Protein AF-A0A1D6P0J2-F1 (afdb_monomer_lite)

pLDDT: mean 80.76, std 18.41, range [27.86, 98.31]

Organism: Zea mays (NCBI:txid4577)

Sequence (306 aa):
MRLLPNFCFTMKIIRFCPDNFFEVEAFVFSAIELLSQYLGLILQCRDGSSQNNSSNTLISELSIASETMAYRIKGEYLWKLVMLVVSTSHQSFQQVSTNLCFSNIICFLQNIFPFMRKIFRERVESDGECTSPKVVFGAMVGLVGYFYVECDKKISLLENKISDSYKLLNKILLFCLGEATALAKLVPEIIYRSENVSNNDVLLWGSFRLCVQVIQGSFRSTNIQVHMLGLQVLRSYAQKELTEGSETKLDSFMMLLTELLGDLFLVMETTLKVLYRVYPCFKGVATRDLPNSVATSAKPYANHCH

InterPro domains:
  IPR044218 Protein SWEETIE [PTHR46975] (11-273)

Foldseek 3Di:
DCCVVVLVVLLCCLQVPDLVLLVPPVSLVVNLVVLLVLLLCLLLVVPPDPCPPVNLVSLLSSLVSLLSSLVSHDAPSNLVSLLSLLVSLLVSVVNHDDLNSLVSSLSNCVSNVVSLLVCLLPPQPRDDDDGHPLNSLLSNLVSLLVLLVVLLVVLVVDPDCPDPSNVSSLVSLLVSLLSLLSSLLSLVSNVVPPPDPDPSNVSSVVSNVSSLCSLLCQLVRPDVSSVVSSVVSLVVVVVVCVVVDDPSSVVSNVVSCVSCVVSVVVSVVVVVVVVCVVDVVVVPPVPPDDDPDDDDDDDDDDDDDD

Radius of gyration: 27.02 Å; chains: 1; bounding box: 72×104×62 Å

Secondary structure (DSSP, 8-state):
--HHHHHHHHHHHHHHS-GGGGG-HHHHHHHHHHHHHHHHHHHTT-S----TTTHHHHHHHHHHHHHHHHHH--THHHHHHHHHHHHHHHHHHHH--SHHHHHHHHHHHHHHHHHHHHHHHHHTT---SS--HHHHHHHHHHHHHHHHHHHHHHHHT-S-TTSHHHHHHHHHHHHHHHHHHHHHHHHHHHHHH-SS--TTHHHHHHHHHHHHHHHHHHHH-SSHHHHHHHHHHHHHHHHHHHHS--HHHHHHHHHHHHHHHHHHHHHHHHHHHHHHHH-GGGGGTTTS----------PPPP----

Structure (mmCIF, N/CA/C/O backbone):
data_AF-A0A1D6P0J2-F1
#
_entry.id   AF-A0A1D6P0J2-F1
#
loop_
_atom_site.group_PDB
_atom_site.id
_atom_site.type_symbol
_atom_site.label_atom_id
_atom_site.label_alt_id
_atom_site.label_comp_id
_atom_site.label_asym_id
_atom_site.label_entity_id
_atom_site.label_seq_id
_atom_site.pdbx_PDB_ins_code
_atom_site.Cartn_x
_atom_site.Cartn_y
_atom_site.Cartn_z
_atom_site.occupancy
_atom_site.B_iso_or_equiv
_atom_site.auth_seq_id
_atom_site.auth_comp_id
_atom_site.auth_asym_id
_atom_site.auth_atom_id
_atom_site.pdbx_PDB_model_num
ATOM 1 N N . MET A 1 1 ? 11.796 -28.493 -1.198 1.00 41.62 1 MET A N 1
ATOM 2 C CA . MET A 1 1 ? 12.923 -27.871 -0.456 1.00 41.62 1 MET A CA 1
ATOM 3 C C . MET A 1 1 ? 14.115 -27.548 -1.384 1.00 41.62 1 MET A C 1
ATOM 5 O O . MET A 1 1 ? 15.201 -28.076 -1.198 1.00 41.62 1 MET A O 1
ATOM 9 N N . ARG A 1 2 ? 13.923 -26.689 -2.405 1.00 50.78 2 ARG A N 1
ATOM 10 C CA . ARG A 1 2 ? 14.995 -26.122 -3.272 1.00 50.78 2 ARG A CA 1
ATOM 11 C C . ARG A 1 2 ? 14.799 -24.624 -3.589 1.00 50.78 2 ARG A C 1
ATOM 13 O O . ARG A 1 2 ? 15.526 -24.063 -4.396 1.00 50.78 2 ARG A O 1
ATOM 20 N N . LEU A 1 3 ? 13.819 -23.974 -2.960 1.00 58.69 3 LEU A N 1
ATOM 21 C CA . LEU A 1 3 ? 13.424 -22.603 -3.297 1.00 58.69 3 LEU A CA 1
ATOM 22 C C . LEU A 1 3 ? 14.413 -21.551 -2.798 1.00 58.69 3 LEU A C 1
ATOM 24 O O . LEU A 1 3 ? 14.697 -20.620 -3.533 1.00 58.69 3 LEU A O 1
ATOM 28 N N . LEU A 1 4 ? 14.992 -21.720 -1.604 1.00 60.66 4 LEU A N 1
ATOM 29 C CA . LEU A 1 4 ? 15.903 -20.723 -1.026 1.00 60.66 4 LEU A CA 1
ATOM 30 C C . LEU A 1 4 ? 17.187 -20.508 -1.859 1.00 60.66 4 LEU A C 1
ATOM 32 O O . LEU A 1 4 ? 17.505 -19.357 -2.156 1.00 60.66 4 LEU A O 1
ATOM 36 N N . PRO A 1 5 ? 17.919 -21.564 -2.287 1.00 61.97 5 PRO A N 1
ATOM 37 C CA . PRO A 1 5 ? 19.137 -21.384 -3.082 1.00 61.97 5 PRO A CA 1
ATOM 38 C C . PRO A 1 5 ? 18.853 -20.788 -4.463 1.00 61.97 5 PRO A C 1
ATOM 40 O O . PRO A 1 5 ? 19.580 -19.901 -4.906 1.00 61.97 5 PRO A O 1
ATOM 43 N N . ASN A 1 6 ? 17.766 -21.227 -5.108 1.00 73.19 6 ASN A N 1
ATOM 44 C CA . ASN A 1 6 ? 17.347 -20.710 -6.409 1.00 73.19 6 ASN A CA 1
ATOM 45 C C . ASN A 1 6 ? 16.880 -19.254 -6.305 1.00 73.19 6 ASN A C 1
ATOM 47 O O . ASN A 1 6 ? 17.290 -18.435 -7.118 1.00 73.19 6 ASN A O 1
ATOM 51 N N . PHE A 1 7 ? 16.120 -18.906 -5.262 1.00 78.81 7 PHE A N 1
ATOM 52 C CA . PHE A 1 7 ? 15.699 -17.536 -4.983 1.00 78.81 7 PHE A CA 1
ATOM 53 C C . PHE A 1 7 ? 16.901 -16.609 -4.802 1.00 78.81 7 PHE A C 1
ATOM 55 O O . PHE A 1 7 ? 17.030 -15.621 -5.518 1.00 78.81 7 PHE A O 1
ATOM 62 N N . CYS A 1 8 ? 17.823 -16.942 -3.893 1.00 75.25 8 CYS A N 1
ATOM 63 C CA . CYS A 1 8 ? 18.991 -16.103 -3.634 1.00 75.25 8 CYS A CA 1
ATOM 64 C C . CYS A 1 8 ? 19.887 -15.958 -4.870 1.00 75.25 8 CYS A C 1
ATOM 66 O O . CYS A 1 8 ? 20.425 -14.879 -5.113 1.00 75.25 8 CYS A O 1
ATOM 68 N N . PHE A 1 9 ? 20.050 -17.020 -5.662 1.00 79.31 9 PHE A N 1
ATOM 69 C CA . PHE A 1 9 ? 20.800 -16.958 -6.913 1.00 79.31 9 PHE A CA 1
ATOM 70 C C . PHE A 1 9 ? 20.115 -16.049 -7.941 1.00 79.31 9 PHE A C 1
ATOM 72 O O . PHE A 1 9 ? 20.758 -15.165 -8.503 1.00 79.31 9 PHE A O 1
ATOM 79 N N . THR A 1 10 ? 18.804 -16.193 -8.125 1.00 78.44 10 THR A N 1
ATOM 80 C CA . THR A 1 10 ? 18.022 -15.329 -9.010 1.00 78.44 10 THR A CA 1
ATOM 81 C C . THR A 1 10 ? 18.071 -13.862 -8.584 1.00 78.44 10 THR A C 1
ATOM 83 O O . THR A 1 10 ? 18.313 -12.998 -9.424 1.00 78.44 10 THR A O 1
ATOM 86 N N . MET A 1 11 ? 17.869 -13.560 -7.298 1.00 83.69 11 MET A N 1
ATOM 87 C CA . MET A 1 11 ? 17.908 -12.178 -6.804 1.00 83.69 11 MET A CA 1
ATOM 88 C C . MET A 1 11 ? 19.292 -11.556 -7.025 1.00 83.69 11 MET A C 1
ATOM 90 O O . MET A 1 11 ? 19.397 -10.390 -7.400 1.00 83.69 11 MET A O 1
ATOM 94 N N . LYS A 1 12 ? 20.365 -12.351 -6.894 1.00 83.00 12 LYS A N 1
ATOM 95 C CA . LYS A 1 12 ? 21.721 -11.925 -7.261 1.00 83.00 12 LYS A CA 1
ATOM 96 C C . LYS A 1 12 ? 21.863 -11.654 -8.757 1.00 83.00 12 LYS A C 1
ATOM 98 O O . LYS A 1 12 ? 22.464 -10.642 -9.100 1.00 83.00 12 LYS A O 1
ATOM 103 N N . ILE A 1 13 ? 21.308 -12.495 -9.635 1.00 84.31 13 ILE A N 1
ATOM 104 C CA . ILE A 1 13 ? 21.313 -12.220 -11.081 1.00 84.31 13 ILE A CA 1
ATOM 105 C C . ILE A 1 13 ? 20.661 -10.866 -11.340 1.00 84.31 13 ILE A C 1
ATOM 107 O O . ILE A 1 13 ? 21.306 -9.995 -11.904 1.00 84.31 13 ILE A O 1
ATOM 111 N N . ILE A 1 14 ? 19.438 -10.647 -10.858 1.00 85.06 14 ILE A N 1
ATOM 112 C CA . ILE A 1 14 ? 18.711 -9.385 -11.057 1.00 85.06 14 ILE A CA 1
ATOM 113 C C . ILE A 1 14 ? 19.524 -8.182 -10.553 1.00 85.06 14 ILE A C 1
ATOM 115 O O . ILE A 1 14 ? 19.622 -7.162 -11.233 1.00 85.06 14 ILE A O 1
ATOM 119 N N . ARG A 1 15 ? 20.148 -8.309 -9.377 1.00 84.44 15 ARG A N 1
ATOM 120 C CA . ARG A 1 15 ? 20.891 -7.223 -8.729 1.00 84.44 15 ARG A CA 1
ATOM 121 C C . ARG A 1 15 ? 22.208 -6.877 -9.427 1.00 84.44 15 ARG A C 1
ATOM 123 O O . ARG A 1 15 ? 22.571 -5.702 -9.510 1.00 84.44 15 ARG A O 1
ATOM 130 N N . PHE A 1 16 ? 22.934 -7.884 -9.902 1.00 86.19 16 PHE A N 1
ATOM 131 C CA . PHE A 1 16 ? 24.292 -7.728 -10.433 1.00 86.19 16 PHE A CA 1
ATOM 132 C C . PHE A 1 16 ? 24.375 -7.813 -11.959 1.00 86.19 16 PHE A C 1
ATOM 134 O O . PHE A 1 16 ? 25.453 -7.631 -12.517 1.00 86.19 16 PHE A O 1
ATOM 141 N N . CYS A 1 17 ? 23.257 -8.064 -12.640 1.00 88.56 17 CYS A N 1
ATOM 142 C CA . CYS A 1 17 ? 23.198 -8.028 -14.093 1.00 88.56 17 CYS A CA 1
ATOM 143 C C . CYS A 1 17 ? 23.531 -6.612 -14.612 1.00 88.56 17 CYS A C 1
ATOM 145 O O . CYS A 1 17 ? 23.055 -5.639 -14.014 1.00 88.56 17 CYS A O 1
ATOM 147 N N . PRO A 1 18 ? 24.341 -6.479 -15.681 1.00 90.25 18 PRO A N 1
ATOM 148 C CA . PRO A 1 18 ? 24.646 -5.185 -16.287 1.00 90.25 18 PRO A CA 1
ATOM 149 C C . PRO A 1 18 ? 23.402 -4.465 -16.835 1.00 90.25 18 PRO A C 1
ATOM 151 O O . PRO A 1 18 ? 22.429 -5.099 -17.243 1.00 90.25 18 PRO A O 1
ATOM 154 N N . ASP A 1 19 ? 23.445 -3.132 -16.883 1.00 89.50 19 ASP A N 1
ATOM 155 C CA . ASP A 1 19 ? 22.276 -2.308 -17.230 1.00 89.50 19 ASP A CA 1
ATOM 156 C C . ASP A 1 19 ? 21.754 -2.544 -18.655 1.00 89.50 19 ASP A C 1
ATOM 158 O O . ASP A 1 19 ? 20.552 -2.443 -18.889 1.00 89.50 19 ASP A O 1
ATOM 162 N N . ASN A 1 20 ? 22.621 -2.933 -19.595 1.00 90.44 20 ASN A N 1
ATOM 163 C CA . ASN A 1 20 ? 22.232 -3.222 -20.980 1.00 90.44 20 ASN A CA 1
ATOM 164 C C . ASN A 1 20 ? 21.223 -4.380 -21.103 1.00 90.44 20 ASN A C 1
ATOM 166 O O . ASN A 1 20 ? 20.459 -4.424 -22.062 1.00 90.44 20 ASN A O 1
ATOM 170 N N . PHE A 1 21 ? 21.159 -5.297 -20.134 1.00 90.62 21 PHE A N 1
ATOM 171 C CA . PHE A 1 21 ? 20.141 -6.350 -20.127 1.00 90.62 21 PHE A CA 1
ATOM 172 C C . PHE A 1 21 ? 18.740 -5.804 -19.844 1.00 90.62 21 PHE A C 1
ATOM 174 O O . PHE A 1 21 ? 17.765 -6.355 -20.347 1.00 90.62 21 PHE A O 1
ATOM 181 N N . PHE A 1 22 ? 18.616 -4.700 -19.102 1.00 89.88 22 PHE A N 1
ATOM 182 C CA . PHE A 1 22 ? 17.327 -4.046 -18.851 1.00 89.88 22 PHE A CA 1
ATOM 183 C C . PHE A 1 22 ? 16.805 -3.260 -20.063 1.00 89.88 22 PHE A C 1
ATOM 185 O O . PHE A 1 22 ? 15.681 -2.763 -20.032 1.00 89.88 22 PHE A O 1
ATOM 192 N N . GLU A 1 23 ? 17.590 -3.185 -21.140 1.00 88.25 23 GLU A N 1
ATOM 193 C CA . GLU A 1 23 ? 17.163 -2.678 -22.448 1.00 88.25 23 GLU A CA 1
ATOM 194 C C . GLU A 1 23 ? 16.633 -3.803 -23.355 1.00 88.25 23 GLU A C 1
ATOM 196 O O . GLU A 1 23 ? 16.003 -3.534 -24.376 1.00 88.25 23 GLU A O 1
ATOM 201 N N . VAL A 1 24 ? 16.834 -5.071 -22.971 1.00 92.38 24 VAL A N 1
ATOM 202 C CA . VAL A 1 24 ? 16.335 -6.242 -23.699 1.00 92.38 24 VAL A CA 1
ATOM 203 C C . VAL A 1 24 ? 14.961 -6.630 -23.160 1.00 92.38 24 VAL A C 1
ATOM 205 O O . VAL A 1 24 ? 14.833 -7.189 -22.072 1.00 92.38 24 VAL A O 1
ATOM 208 N N . GLU A 1 25 ? 13.923 -6.390 -23.957 1.00 90.88 25 GLU A N 1
ATOM 209 C CA . GLU A 1 25 ? 12.521 -6.645 -2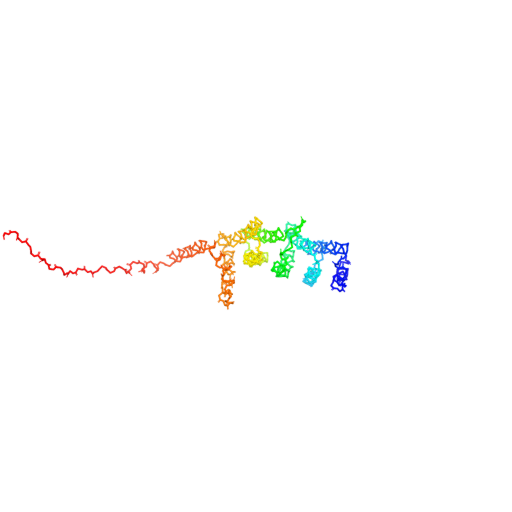3.604 1.00 90.88 25 GLU A CA 1
ATOM 210 C C . GLU A 1 25 ? 12.271 -8.063 -23.065 1.00 90.88 25 GLU A C 1
ATOM 212 O O . GLU A 1 25 ? 11.662 -8.230 -22.009 1.00 90.88 25 GLU A O 1
ATOM 217 N N . ALA A 1 26 ? 12.815 -9.087 -23.732 1.00 92.38 26 ALA A N 1
ATOM 218 C CA . ALA A 1 26 ? 12.677 -10.479 -23.304 1.00 92.38 26 ALA A CA 1
ATOM 219 C C . ALA A 1 26 ? 13.271 -10.729 -21.906 1.00 92.38 26 ALA A C 1
ATOM 221 O O . ALA A 1 26 ? 12.686 -11.457 -21.106 1.00 92.38 26 ALA A O 1
ATOM 222 N N . PHE A 1 27 ? 14.404 -10.095 -21.585 1.00 91.50 27 PHE A N 1
ATOM 223 C CA . PHE A 1 27 ? 15.013 -10.204 -20.260 1.00 91.50 27 PHE A CA 1
ATOM 224 C C . PHE A 1 27 ? 14.148 -9.520 -19.199 1.00 91.50 27 PHE A C 1
ATOM 226 O O . PHE A 1 27 ? 13.882 -10.113 -18.154 1.00 91.50 27 PHE A O 1
ATOM 233 N N . VAL A 1 28 ? 13.676 -8.300 -19.476 1.00 92.06 28 VAL A N 1
ATOM 234 C CA . VAL A 1 28 ? 12.796 -7.552 -18.566 1.00 92.06 28 VAL A CA 1
ATOM 235 C C . VAL A 1 28 ? 11.516 -8.337 -18.286 1.00 92.06 28 VAL A C 1
ATOM 237 O O . VAL A 1 28 ? 11.132 -8.481 -17.126 1.00 92.06 28 VAL A O 1
ATOM 240 N N . PHE A 1 29 ? 10.898 -8.906 -19.322 1.00 90.88 29 PHE A N 1
ATOM 241 C CA . PHE A 1 29 ? 9.709 -9.741 -19.187 1.00 90.88 29 PHE A CA 1
ATOM 242 C C . PHE A 1 29 ? 9.968 -10.960 -18.293 1.00 90.88 29 PHE A C 1
ATOM 244 O O . PHE A 1 29 ? 9.264 -11.150 -17.301 1.00 90.88 29 PHE A O 1
ATOM 251 N N . SER A 1 30 ? 11.019 -11.739 -18.577 1.00 90.75 30 SER A N 1
ATOM 252 C CA . SER A 1 30 ? 11.374 -12.907 -17.761 1.00 90.75 30 SER A CA 1
ATOM 253 C C . SER A 1 30 ? 11.710 -12.536 -16.316 1.00 90.75 30 SER A C 1
ATOM 255 O O . SER A 1 30 ? 11.352 -13.266 -15.393 1.00 90.75 30 SER A O 1
ATOM 257 N N . ALA A 1 31 ? 12.367 -11.396 -16.087 1.00 91.50 31 ALA A N 1
ATOM 258 C CA . ALA A 1 31 ? 12.673 -10.924 -14.742 1.00 91.50 31 ALA A CA 1
ATOM 259 C C . ALA A 1 31 ? 11.400 -10.541 -13.966 1.00 91.50 31 ALA A C 1
ATOM 261 O O . ALA A 1 31 ? 11.270 -10.900 -12.795 1.00 91.50 31 ALA A O 1
ATOM 262 N N . ILE A 1 32 ? 10.449 -9.852 -14.608 1.00 92.06 32 ILE A N 1
ATOM 263 C CA . ILE A 1 32 ? 9.153 -9.487 -14.011 1.00 92.06 32 ILE A CA 1
ATOM 264 C C . ILE A 1 32 ? 8.329 -10.742 -13.698 1.00 92.06 32 ILE A C 1
ATOM 266 O O . ILE A 1 32 ? 7.785 -10.858 -12.599 1.00 92.06 32 ILE A O 1
ATOM 270 N N . GLU A 1 33 ? 8.258 -11.700 -14.623 1.00 91.44 33 GLU A N 1
ATOM 271 C CA . GLU A 1 33 ? 7.547 -12.967 -14.416 1.00 91.44 33 GLU A CA 1
ATOM 272 C C . GLU A 1 33 ? 8.132 -13.749 -13.234 1.00 91.44 33 GLU A C 1
ATOM 274 O O . GLU A 1 33 ? 7.413 -14.218 -12.350 1.00 91.44 33 GLU A O 1
ATOM 279 N N . LEU A 1 34 ? 9.456 -13.835 -13.166 1.00 89.62 34 LEU A N 1
ATOM 280 C CA . LEU A 1 34 ? 10.143 -14.529 -12.090 1.00 89.62 34 LEU A CA 1
ATOM 281 C C . LEU A 1 34 ? 9.923 -13.843 -10.735 1.00 89.62 34 LEU A C 1
ATOM 283 O O . LEU A 1 34 ? 9.684 -14.512 -9.726 1.00 89.62 34 LEU A O 1
ATOM 287 N N . LEU A 1 35 ? 9.937 -12.508 -10.708 1.00 90.56 35 LEU A N 1
ATOM 288 C CA . LEU A 1 35 ? 9.593 -11.739 -9.517 1.00 90.56 35 LEU A CA 1
ATOM 289 C C . LEU A 1 35 ? 8.142 -11.994 -9.082 1.00 90.56 35 LEU A C 1
ATOM 291 O O . LEU A 1 35 ? 7.898 -12.173 -7.890 1.00 90.56 35 LEU A O 1
ATOM 295 N N . SER A 1 36 ? 7.197 -12.064 -10.025 1.00 90.69 36 SER A N 1
ATOM 296 C CA . SER A 1 36 ? 5.787 -12.386 -9.757 1.00 90.69 36 SER A CA 1
ATOM 297 C C . SER A 1 36 ? 5.639 -13.726 -9.040 1.00 90.69 36 SER A C 1
ATOM 299 O O . SER A 1 36 ? 4.958 -13.814 -8.015 1.00 90.69 36 SER A O 1
ATOM 301 N N . GLN A 1 37 ? 6.329 -14.758 -9.533 1.00 89.31 37 GLN A N 1
ATOM 302 C CA . GLN A 1 37 ? 6.292 -16.094 -8.942 1.00 89.31 37 GLN A CA 1
ATOM 303 C C . GLN A 1 37 ? 6.801 -16.079 -7.496 1.00 89.31 37 GLN A C 1
ATOM 305 O O . GLN A 1 37 ? 6.141 -16.611 -6.602 1.00 89.31 37 GLN A O 1
ATOM 310 N N . TYR A 1 38 ? 7.939 -15.428 -7.237 1.00 88.88 38 TYR A N 1
ATOM 311 C CA . TYR A 1 38 ? 8.492 -15.349 -5.884 1.00 88.88 38 TYR A CA 1
ATOM 312 C C . TYR A 1 38 ? 7.666 -14.473 -4.941 1.00 88.88 38 TYR A C 1
ATOM 314 O O . TYR A 1 38 ? 7.498 -14.845 -3.779 1.00 88.88 38 TYR A O 1
ATOM 322 N N . LEU A 1 39 ? 7.102 -13.366 -5.433 1.00 90.25 39 LEU A N 1
ATOM 323 C CA . LEU A 1 39 ? 6.123 -12.564 -4.698 1.00 90.25 39 LEU A CA 1
ATOM 324 C C . LEU A 1 39 ? 4.950 -13.432 -4.247 1.00 90.25 39 LEU A C 1
ATOM 326 O O . LEU A 1 39 ? 4.666 -13.500 -3.055 1.00 90.25 39 LEU A O 1
ATOM 330 N N . GLY A 1 40 ? 4.309 -14.146 -5.174 1.00 88.94 40 GLY A N 1
ATOM 331 C CA . GLY A 1 40 ? 3.183 -15.021 -4.854 1.00 88.94 40 GLY A CA 1
ATOM 332 C C . GLY A 1 40 ? 3.552 -16.090 -3.823 1.00 88.94 40 GLY A C 1
ATOM 333 O O . GLY A 1 40 ? 2.845 -16.260 -2.833 1.00 88.94 40 GLY A O 1
ATOM 334 N N . LEU A 1 41 ? 4.688 -16.769 -4.002 1.00 87.69 41 LEU A N 1
ATOM 335 C CA . LEU A 1 41 ? 5.141 -17.822 -3.086 1.00 87.69 41 LEU A CA 1
ATOM 336 C C . LEU A 1 41 ? 5.399 -17.304 -1.662 1.00 87.69 41 LEU A C 1
ATOM 338 O O . LEU A 1 41 ? 4.913 -17.896 -0.695 1.00 87.69 41 LEU A O 1
ATOM 342 N N . ILE A 1 42 ? 6.136 -16.195 -1.531 1.00 86.81 42 ILE A N 1
ATOM 343 C CA . ILE A 1 42 ? 6.548 -15.638 -0.234 1.00 86.81 42 ILE A CA 1
ATOM 344 C C . ILE A 1 42 ? 5.362 -14.988 0.487 1.00 86.81 42 ILE A C 1
ATOM 346 O O . ILE A 1 42 ? 5.186 -15.185 1.695 1.00 86.81 42 ILE A O 1
ATOM 350 N N . LEU A 1 43 ? 4.536 -14.224 -0.235 1.00 88.75 43 LEU A N 1
ATOM 351 C CA . LEU A 1 43 ? 3.411 -13.501 0.355 1.00 88.75 43 LEU A CA 1
ATOM 352 C C . LEU A 1 43 ? 2.254 -14.427 0.742 1.00 88.75 43 LEU A C 1
ATOM 354 O O . LEU A 1 43 ? 1.591 -14.175 1.745 1.00 88.75 43 LEU A O 1
ATOM 358 N N . GLN A 1 44 ? 2.030 -15.513 -0.005 1.00 85.12 44 GLN A N 1
ATOM 359 C CA . GLN A 1 44 ? 0.966 -16.480 0.291 1.00 85.12 44 GLN A CA 1
ATOM 360 C C . GLN A 1 44 ? 1.395 -17.595 1.253 1.00 85.12 44 GLN A C 1
ATOM 362 O O . GLN A 1 44 ? 0.572 -18.433 1.612 1.00 85.12 44 GLN A O 1
ATOM 367 N N . CYS A 1 45 ? 2.669 -17.633 1.658 1.00 78.25 45 CYS A N 1
ATOM 368 C CA . CYS A 1 45 ? 3.247 -18.718 2.458 1.00 78.25 45 CYS A CA 1
ATOM 369 C C . CYS A 1 45 ? 2.959 -20.115 1.873 1.00 78.25 45 CYS A C 1
ATOM 371 O O . CYS A 1 45 ? 2.659 -21.055 2.611 1.00 78.25 45 CYS A O 1
ATOM 373 N N . ARG A 1 46 ? 2.990 -20.249 0.540 1.00 67.81 46 ARG A N 1
ATOM 374 C CA . ARG A 1 46 ? 2.494 -21.448 -0.160 1.00 67.81 46 ARG A CA 1
ATOM 375 C C . ARG A 1 46 ? 3.356 -22.694 0.082 1.00 67.81 46 ARG A C 1
ATOM 377 O O . ARG A 1 46 ? 2.890 -23.812 -0.118 1.00 67.81 46 ARG A O 1
ATOM 384 N N . ASP A 1 47 ? 4.573 -22.508 0.582 1.00 56.34 47 ASP A N 1
ATOM 385 C CA . ASP A 1 47 ? 5.411 -23.578 1.103 1.00 56.34 47 ASP A CA 1
ATOM 386 C C . ASP A 1 47 ? 5.257 -23.651 2.620 1.00 56.34 47 ASP A C 1
ATOM 388 O O . ASP A 1 47 ? 5.684 -22.751 3.340 1.00 56.34 47 ASP A O 1
ATOM 392 N N . GLY A 1 48 ? 4.668 -24.742 3.114 1.00 50.69 48 GLY A N 1
ATOM 393 C CA . GLY A 1 48 ? 4.433 -25.015 4.537 1.00 50.69 48 GLY A CA 1
ATOM 394 C C . GLY A 1 48 ? 5.694 -25.173 5.404 1.00 50.69 48 GLY A C 1
ATOM 395 O O . GLY A 1 48 ? 5.684 -25.946 6.359 1.00 50.69 48 GLY A O 1
ATOM 396 N N . SER A 1 49 ? 6.800 -24.492 5.093 1.00 47.38 49 SER A N 1
ATOM 397 C CA . SER A 1 49 ? 7.989 -24.469 5.936 1.00 47.38 49 SER A CA 1
ATOM 398 C C . SER A 1 49 ? 7.796 -23.497 7.098 1.00 47.38 49 SER A C 1
ATOM 400 O O . SER A 1 49 ? 7.726 -22.283 6.919 1.00 47.38 49 SER A O 1
ATOM 402 N N . SER A 1 50 ? 7.785 -24.056 8.301 1.00 41.53 50 SER A N 1
ATOM 403 C CA . SER A 1 50 ? 7.707 -23.427 9.623 1.00 41.53 50 SER A CA 1
ATOM 404 C C . SER A 1 50 ? 8.865 -22.470 9.984 1.00 41.53 50 SER A C 1
ATOM 406 O O . SER A 1 50 ? 9.147 -22.250 11.162 1.00 41.53 50 SER A O 1
ATOM 408 N N . GLN A 1 51 ? 9.585 -21.903 9.013 1.00 47.47 51 GLN A N 1
ATOM 409 C CA . GLN A 1 51 ? 10.789 -21.106 9.259 1.00 47.47 51 GLN A CA 1
ATOM 410 C C . GLN A 1 51 ? 10.482 -19.609 9.396 1.00 47.47 51 GLN A C 1
ATOM 412 O O . GLN A 1 51 ? 10.793 -18.804 8.517 1.00 47.47 51 GLN A O 1
ATOM 417 N N . ASN A 1 52 ? 9.966 -19.241 10.574 1.00 48.19 52 ASN A N 1
ATOM 418 C CA . ASN A 1 52 ? 9.745 -17.856 11.022 1.00 48.19 52 ASN A CA 1
ATOM 419 C C . ASN A 1 52 ? 10.987 -16.942 10.927 1.00 48.19 52 ASN A C 1
ATOM 421 O O . ASN A 1 52 ? 10.835 -15.727 10.881 1.00 48.19 52 ASN A O 1
ATOM 425 N N . ASN A 1 53 ? 12.206 -17.493 10.870 1.00 44.31 53 ASN A N 1
ATOM 426 C CA . ASN A 1 53 ? 13.442 -16.698 10.838 1.00 44.31 53 ASN A CA 1
ATOM 427 C C . ASN A 1 53 ? 13.985 -16.438 9.419 1.00 44.31 53 ASN A C 1
ATOM 429 O O . ASN A 1 53 ? 14.870 -15.604 9.260 1.00 44.31 53 ASN A O 1
ATOM 433 N N . SER A 1 54 ? 13.474 -17.127 8.390 1.00 54.81 54 SER A N 1
ATOM 434 C CA . SER A 1 54 ? 13.950 -16.972 7.001 1.00 54.81 54 SER A CA 1
ATOM 435 C C . SER A 1 54 ? 13.155 -15.941 6.193 1.00 54.81 54 SER A C 1
ATOM 437 O O . SER A 1 54 ? 13.670 -15.391 5.222 1.00 54.81 54 SER A O 1
ATOM 439 N N . SER A 1 55 ? 11.916 -15.642 6.598 1.00 64.50 55 SER A N 1
ATOM 440 C CA . SER A 1 55 ? 11.002 -14.802 5.818 1.00 64.50 55 SER A CA 1
ATOM 441 C C . SER A 1 55 ? 11.467 -13.351 5.726 1.00 64.50 55 SER A C 1
ATOM 443 O O . SER A 1 55 ? 11.422 -12.780 4.643 1.00 64.50 55 SER A O 1
ATOM 445 N N . ASN A 1 56 ? 11.976 -12.763 6.812 1.00 71.69 56 ASN A N 1
ATOM 446 C CA . ASN A 1 56 ? 12.387 -11.355 6.811 1.00 71.69 56 ASN A CA 1
ATOM 447 C C . ASN A 1 56 ? 13.547 -11.087 5.845 1.00 71.69 56 ASN A C 1
ATOM 449 O O . ASN A 1 56 ? 13.509 -10.098 5.118 1.00 71.69 56 ASN A O 1
ATOM 453 N N . THR A 1 57 ? 14.535 -11.986 5.783 1.00 81.88 57 THR A N 1
ATOM 454 C CA . THR A 1 57 ? 15.649 -11.884 4.828 1.00 81.88 57 THR A CA 1
ATOM 455 C C . THR A 1 57 ? 15.169 -12.060 3.387 1.00 81.88 57 THR A C 1
ATOM 457 O O . THR A 1 57 ? 15.592 -11.323 2.502 1.00 81.88 57 THR A O 1
ATOM 460 N N . LEU A 1 58 ? 14.248 -12.994 3.132 1.00 85.75 58 LEU A N 1
ATOM 461 C CA . LEU A 1 58 ? 13.669 -13.173 1.797 1.00 85.75 58 LEU A CA 1
ATOM 462 C C . LEU A 1 58 ? 12.851 -11.953 1.363 1.00 85.75 58 LEU A C 1
ATOM 464 O O . LEU A 1 58 ? 12.978 -11.503 0.230 1.00 85.75 58 LEU A O 1
ATOM 468 N N . ILE A 1 59 ? 12.051 -11.389 2.268 1.00 89.31 59 ILE A N 1
ATOM 469 C CA . ILE A 1 59 ? 11.249 -10.188 2.023 1.00 89.31 59 ILE A CA 1
ATOM 470 C C . ILE A 1 59 ? 12.150 -8.989 1.734 1.00 89.31 59 ILE A C 1
ATOM 472 O O . ILE A 1 59 ? 11.871 -8.237 0.800 1.00 89.31 59 ILE A O 1
ATOM 476 N N . SER A 1 60 ? 13.234 -8.801 2.495 1.00 88.81 60 SER A N 1
ATOM 477 C CA . SER A 1 60 ? 14.180 -7.715 2.232 1.00 88.81 60 SER A CA 1
ATOM 478 C C . SER A 1 60 ? 14.879 -7.888 0.886 1.00 88.81 60 SER A C 1
ATOM 480 O O . SER A 1 60 ? 14.929 -6.936 0.117 1.00 88.81 60 SER A O 1
ATOM 482 N N . GLU A 1 61 ? 15.350 -9.094 0.554 1.00 88.44 61 GLU A N 1
ATOM 483 C CA . GLU A 1 61 ? 15.979 -9.368 -0.748 1.00 88.44 61 GLU A CA 1
ATOM 484 C C . GLU A 1 61 ? 14.996 -9.162 -1.908 1.00 88.44 61 GLU A C 1
ATOM 486 O O . GLU A 1 61 ? 15.351 -8.548 -2.911 1.00 88.44 61 GLU A O 1
ATOM 491 N N . LEU A 1 62 ? 13.738 -9.588 -1.749 1.00 89.88 62 LEU A N 1
ATOM 492 C CA . LEU A 1 62 ? 12.676 -9.363 -2.731 1.00 89.88 62 LEU A CA 1
ATOM 493 C C . LEU A 1 62 ? 12.390 -7.867 -2.922 1.00 89.88 62 LEU A C 1
ATOM 495 O O . LEU A 1 62 ? 12.208 -7.409 -4.050 1.00 89.88 62 LEU A O 1
ATOM 499 N N . SER A 1 63 ? 12.379 -7.100 -1.829 1.00 92.88 63 SER A N 1
ATOM 500 C CA . SER A 1 63 ? 12.180 -5.646 -1.860 1.00 92.88 63 SER A CA 1
ATOM 501 C C . SER A 1 63 ? 13.335 -4.955 -2.591 1.00 92.88 63 SER A C 1
ATOM 503 O O . SER A 1 63 ? 13.099 -4.175 -3.508 1.00 92.88 63 SER A O 1
ATOM 505 N N . ILE A 1 64 ? 14.579 -5.313 -2.254 1.00 91.25 64 ILE A N 1
ATOM 506 C CA . ILE A 1 64 ? 15.796 -4.773 -2.879 1.00 91.25 64 ILE A CA 1
ATOM 507 C C . ILE A 1 64 ? 15.847 -5.117 -4.369 1.00 91.25 64 ILE A C 1
ATOM 509 O O . ILE A 1 64 ? 16.189 -4.263 -5.187 1.00 91.25 64 ILE A O 1
ATOM 513 N N . ALA A 1 65 ? 15.510 -6.352 -4.745 1.00 90.75 65 ALA A N 1
ATOM 514 C CA . ALA A 1 65 ? 15.475 -6.760 -6.143 1.00 90.75 65 ALA A CA 1
ATOM 515 C C . ALA A 1 65 ? 14.402 -5.989 -6.923 1.00 90.75 65 ALA A C 1
ATOM 517 O O . ALA A 1 65 ? 14.699 -5.466 -7.995 1.00 90.75 65 ALA A O 1
ATOM 518 N N . SER A 1 66 ? 13.198 -5.846 -6.356 1.00 92.56 66 SER A N 1
ATOM 519 C CA . SER A 1 66 ? 12.107 -5.062 -6.955 1.00 92.56 66 SER A CA 1
ATOM 520 C C . SER A 1 66 ? 12.518 -3.602 -7.172 1.00 92.56 66 SER A C 1
ATOM 522 O O . SER A 1 66 ? 12.309 -3.054 -8.253 1.00 92.56 66 SER A O 1
ATOM 524 N N . GLU A 1 67 ? 13.156 -2.987 -6.173 1.00 93.69 67 GLU A N 1
ATOM 525 C CA . GLU A 1 67 ? 13.682 -1.623 -6.261 1.00 93.69 67 GLU A CA 1
ATOM 526 C C . GLU A 1 67 ? 14.773 -1.502 -7.332 1.00 93.69 67 GLU A C 1
ATOM 528 O O . GLU A 1 67 ? 14.716 -0.622 -8.193 1.00 93.69 67 GLU A O 1
ATOM 533 N N . THR A 1 68 ? 15.735 -2.428 -7.331 1.00 91.31 68 THR A N 1
ATOM 534 C CA . THR A 1 68 ? 16.838 -2.444 -8.303 1.00 91.31 68 THR A CA 1
ATOM 535 C C . THR A 1 68 ? 16.313 -2.558 -9.733 1.00 91.31 68 THR A C 1
ATOM 537 O O . THR A 1 68 ? 16.749 -1.813 -10.610 1.00 91.31 68 THR A O 1
ATOM 540 N N . MET A 1 69 ? 15.347 -3.452 -9.967 1.00 91.75 69 MET A N 1
ATOM 541 C CA . MET A 1 69 ? 14.694 -3.595 -11.268 1.00 91.75 69 MET A CA 1
ATOM 542 C C . MET A 1 69 ? 14.002 -2.303 -11.681 1.00 91.75 69 MET A C 1
ATOM 544 O O . MET A 1 69 ? 14.226 -1.813 -12.781 1.00 91.75 69 MET A O 1
ATOM 548 N N . ALA A 1 70 ? 13.190 -1.723 -10.803 1.00 91.19 70 ALA A N 1
ATOM 549 C CA . ALA A 1 70 ? 12.418 -0.533 -11.121 1.00 91.19 70 ALA A CA 1
ATOM 550 C C . ALA A 1 70 ? 13.291 0.697 -11.437 1.00 91.19 70 ALA A C 1
ATOM 552 O O . ALA A 1 70 ? 12.910 1.520 -12.267 1.00 91.19 70 ALA A O 1
ATOM 553 N N . TYR A 1 71 ? 14.478 0.828 -10.835 1.00 89.38 71 TYR A N 1
ATOM 554 C CA . TYR A 1 71 ? 15.407 1.899 -11.213 1.00 89.38 71 TYR A CA 1
ATOM 555 C C . TYR A 1 71 ? 15.947 1.745 -12.636 1.00 89.38 71 TYR A C 1
ATOM 557 O O . TYR A 1 71 ? 16.100 2.760 -13.326 1.00 89.38 71 TYR A O 1
ATOM 565 N N . ARG A 1 72 ? 16.243 0.505 -13.044 1.00 90.00 72 ARG A N 1
ATOM 566 C CA . ARG A 1 72 ? 16.908 0.171 -14.313 1.00 90.00 72 ARG A CA 1
ATOM 567 C C . ARG A 1 72 ? 15.936 0.016 -15.478 1.00 90.00 72 ARG A C 1
ATOM 569 O O . ARG A 1 72 ? 16.281 0.354 -16.606 1.00 90.00 72 ARG A O 1
ATOM 576 N N . ILE A 1 73 ? 14.720 -0.453 -15.206 1.00 89.06 73 ILE A N 1
ATOM 577 C CA . ILE A 1 73 ? 13.649 -0.564 -16.193 1.00 89.06 73 ILE A CA 1
ATOM 578 C C . ILE A 1 73 ? 13.188 0.838 -16.616 1.00 89.06 73 ILE A C 1
ATOM 580 O O . ILE A 1 73 ? 13.014 1.743 -15.794 1.00 89.06 73 ILE A O 1
ATOM 584 N N . LYS A 1 74 ? 12.967 1.005 -17.922 1.00 81.06 74 LYS A N 1
ATOM 585 C CA . LYS A 1 74 ? 12.493 2.246 -18.546 1.00 81.06 74 LYS A CA 1
ATOM 586 C C . LYS A 1 74 ? 11.101 2.041 -19.157 1.00 81.06 74 LYS A C 1
ATOM 588 O O . LYS A 1 74 ? 10.708 0.920 -19.476 1.00 81.06 74 LYS A O 1
ATOM 593 N N . GLY A 1 75 ? 10.370 3.140 -19.337 1.00 82.88 75 GLY A N 1
ATOM 594 C CA . GLY A 1 75 ? 9.083 3.158 -20.038 1.00 82.88 75 GLY A CA 1
ATOM 595 C C . GLY A 1 75 ? 7.976 2.355 -19.347 1.00 82.88 75 GLY A C 1
ATOM 596 O O . GLY A 1 75 ? 7.920 2.261 -18.121 1.00 82.88 75 GLY A O 1
ATOM 597 N N . GLU A 1 76 ? 7.084 1.768 -20.144 1.00 84.88 76 GLU A N 1
ATOM 598 C CA . GLU A 1 76 ? 5.882 1.066 -19.667 1.00 84.88 76 GLU A CA 1
ATOM 599 C C . GLU A 1 76 ? 6.159 -0.130 -18.741 1.00 84.88 76 GLU A C 1
ATOM 601 O O . GLU A 1 76 ? 5.345 -0.450 -17.872 1.00 84.88 76 GLU A O 1
ATOM 606 N N . TYR A 1 77 ? 7.323 -0.769 -18.868 1.00 88.69 77 TYR A N 1
ATOM 607 C CA . TYR A 1 77 ? 7.705 -1.917 -18.049 1.00 88.69 77 TYR A CA 1
ATOM 608 C C . TYR A 1 77 ? 7.857 -1.572 -16.565 1.00 88.69 77 TYR A C 1
ATOM 610 O O . TYR A 1 77 ? 7.614 -2.422 -15.706 1.00 88.69 77 TYR A O 1
ATOM 618 N N . LEU A 1 78 ? 8.192 -0.317 -16.248 1.00 90.88 78 LEU A N 1
ATOM 619 C CA . LEU A 1 78 ? 8.232 0.175 -14.873 1.00 90.88 78 LEU A CA 1
ATOM 620 C C . LEU A 1 78 ? 6.836 0.114 -14.246 1.00 90.88 78 LEU A C 1
ATOM 622 O O . LEU A 1 78 ? 6.656 -0.400 -13.143 1.00 90.88 78 LEU A O 1
ATOM 626 N N . TRP A 1 79 ? 5.833 0.593 -14.977 1.00 90.75 79 TRP A N 1
ATOM 627 C CA . TRP A 1 79 ? 4.447 0.611 -14.525 1.00 90.75 79 TRP A CA 1
ATOM 628 C C . TRP A 1 79 ? 3.855 -0.796 -14.454 1.00 90.75 79 TRP A C 1
ATOM 630 O O . TRP A 1 79 ? 3.147 -1.097 -13.494 1.00 90.75 79 TRP A O 1
ATOM 640 N N . LYS A 1 80 ? 4.227 -1.692 -15.381 1.00 92.19 80 LYS A N 1
ATOM 641 C CA . LYS A 1 80 ? 3.904 -3.128 -15.305 1.00 92.19 80 LYS A CA 1
ATOM 642 C C . LYS A 1 80 ? 4.470 -3.769 -14.030 1.00 92.19 80 LYS A C 1
ATOM 644 O O . LYS A 1 80 ? 3.756 -4.503 -13.351 1.00 92.19 80 LYS A O 1
ATOM 649 N N . LEU A 1 81 ? 5.712 -3.452 -13.655 1.00 93.69 81 LEU A N 1
ATOM 650 C CA . LEU A 1 81 ? 6.333 -3.940 -12.419 1.00 93.69 81 LEU A CA 1
ATOM 651 C C . LEU A 1 81 ? 5.624 -3.413 -11.158 1.00 93.69 81 LEU A C 1
ATOM 653 O O . LEU A 1 81 ? 5.327 -4.190 -10.249 1.00 93.69 81 LEU A O 1
ATOM 657 N N . VAL A 1 82 ? 5.310 -2.116 -11.095 1.00 93.94 82 VAL A N 1
ATOM 658 C CA . VAL A 1 82 ? 4.568 -1.542 -9.956 1.00 93.94 82 VAL A CA 1
ATOM 659 C C . VAL A 1 82 ? 3.165 -2.156 -9.862 1.00 93.94 82 VAL A C 1
ATOM 661 O O . VAL A 1 82 ? 2.741 -2.571 -8.783 1.00 93.94 82 VAL A O 1
ATOM 664 N N . MET A 1 83 ? 2.465 -2.299 -10.991 1.00 94.56 83 MET A N 1
ATOM 665 C CA . MET A 1 83 ? 1.167 -2.978 -11.043 1.00 94.56 83 MET A CA 1
ATOM 666 C C . MET A 1 83 ? 1.249 -4.430 -10.585 1.00 94.56 83 MET A C 1
ATOM 668 O O . MET A 1 83 ? 0.352 -4.890 -9.877 1.00 94.56 83 MET A O 1
ATOM 672 N N . LEU A 1 84 ? 2.312 -5.150 -10.944 1.00 95.56 84 LEU A N 1
ATOM 673 C CA . LEU A 1 84 ? 2.540 -6.514 -10.484 1.00 95.56 84 LEU A CA 1
ATOM 674 C C . LEU A 1 84 ? 2.649 -6.571 -8.954 1.00 95.56 84 LEU A C 1
ATOM 676 O O . LEU A 1 84 ? 1.998 -7.410 -8.327 1.00 95.56 84 LEU A O 1
ATOM 680 N N . VAL A 1 85 ? 3.440 -5.678 -8.351 1.00 95.38 85 VAL A N 1
ATOM 681 C CA . VAL A 1 85 ? 3.609 -5.581 -6.891 1.00 95.38 85 VAL A CA 1
ATOM 682 C C . VAL A 1 85 ? 2.267 -5.331 -6.198 1.00 95.38 85 VAL A C 1
ATOM 684 O O . VAL A 1 85 ? 1.923 -6.028 -5.237 1.00 95.38 85 VAL A O 1
ATOM 687 N N . VAL A 1 86 ? 1.489 -4.374 -6.709 1.00 96.38 86 VAL A N 1
ATOM 688 C CA . VAL A 1 86 ? 0.166 -4.019 -6.176 1.00 96.38 86 VAL A CA 1
ATOM 689 C C . VAL A 1 86 ? -0.807 -5.194 -6.300 1.00 96.38 86 VAL A C 1
ATOM 691 O O . VAL A 1 86 ? -1.400 -5.620 -5.307 1.00 96.38 86 VAL A O 1
ATOM 694 N N . SER A 1 87 ? -0.931 -5.765 -7.499 1.00 95.25 87 SER A N 1
ATOM 695 C CA . SER A 1 87 ? -1.890 -6.834 -7.803 1.00 95.25 87 SER A CA 1
ATOM 696 C C . SER A 1 87 ? -1.575 -8.118 -7.039 1.00 95.25 87 SER A C 1
ATOM 698 O O . SER A 1 87 ? -2.474 -8.746 -6.482 1.00 95.25 87 SER A O 1
ATOM 700 N N . THR A 1 88 ? -0.295 -8.482 -6.936 1.00 94.50 88 THR A N 1
ATOM 701 C CA . THR A 1 88 ? 0.118 -9.687 -6.205 1.00 94.50 88 THR A CA 1
ATOM 702 C C . THR A 1 88 ? -0.115 -9.529 -4.707 1.00 94.50 88 THR A C 1
ATOM 704 O O . THR A 1 88 ? -0.545 -10.474 -4.047 1.00 94.50 88 THR A O 1
ATOM 707 N N . SER A 1 89 ? 0.110 -8.330 -4.162 1.00 95.38 89 SER A N 1
ATOM 708 C CA . SER A 1 89 ? -0.156 -8.031 -2.750 1.00 95.38 89 SER A CA 1
ATOM 709 C C . SER A 1 89 ? -1.655 -8.057 -2.442 1.00 95.38 89 SER A C 1
ATOM 711 O O . SER A 1 89 ? -2.062 -8.656 -1.447 1.00 95.38 89 SER A O 1
ATOM 713 N N . HIS A 1 90 ? -2.480 -7.487 -3.329 1.00 95.81 90 HIS A N 1
ATOM 714 C CA . HIS A 1 90 ? -3.941 -7.557 -3.255 1.00 95.81 90 HIS A CA 1
ATOM 715 C C . HIS A 1 90 ? -4.439 -9.010 -3.250 1.00 95.81 90 HIS A C 1
ATOM 717 O O . HIS A 1 90 ? -5.136 -9.436 -2.327 1.00 95.81 90 HIS A O 1
ATOM 723 N N . GLN A 1 91 ? -4.030 -9.786 -4.258 1.00 94.12 91 GLN A N 1
ATOM 724 C CA . GLN A 1 91 ? -4.423 -11.183 -4.412 1.00 94.12 91 GLN A CA 1
ATOM 725 C C . GLN A 1 91 ? -3.952 -12.033 -3.228 1.00 94.12 91 GLN A C 1
ATOM 727 O O . GLN A 1 91 ? -4.710 -12.851 -2.710 1.00 94.12 91 GLN A O 1
ATOM 732 N N . SER A 1 92 ? -2.720 -11.826 -2.760 1.00 91.88 92 SER A N 1
ATOM 733 C CA . SER A 1 92 ? -2.195 -12.562 -1.609 1.00 91.88 92 SER A CA 1
ATOM 734 C C . SER A 1 92 ? -3.006 -12.259 -0.354 1.00 91.88 92 SER A C 1
ATOM 736 O O . SER A 1 92 ? -3.381 -13.182 0.356 1.00 91.88 92 SER A O 1
ATOM 738 N N . PHE A 1 93 ? -3.370 -10.999 -0.111 1.00 92.56 93 PHE A N 1
ATOM 739 C CA . PHE A 1 93 ? -4.190 -10.637 1.046 1.00 92.56 93 PHE A CA 1
ATOM 740 C C . PHE A 1 93 ? -5.597 -11.251 1.003 1.00 92.56 93 PHE A C 1
ATOM 742 O O . PHE A 1 93 ? -6.133 -11.620 2.046 1.00 92.56 93 PHE A O 1
ATOM 749 N N . GLN A 1 94 ? -6.191 -11.372 -0.189 1.00 91.38 94 GLN A N 1
ATOM 750 C CA . GLN A 1 94 ? -7.479 -12.046 -0.391 1.00 91.38 94 GLN A CA 1
ATOM 751 C C . GLN A 1 94 ? -7.421 -13.544 -0.079 1.00 91.38 94 GLN A C 1
ATOM 753 O O . GLN A 1 94 ? -8.374 -14.100 0.459 1.00 91.38 94 GLN A O 1
ATOM 758 N N . GLN A 1 95 ? -6.320 -14.199 -0.444 1.00 86.44 95 GLN A N 1
ATOM 759 C CA . GLN A 1 95 ? -6.211 -15.657 -0.424 1.00 86.44 95 GLN A CA 1
ATOM 760 C C . GLN A 1 95 ? -5.659 -16.214 0.894 1.00 86.44 95 GLN A C 1
ATOM 762 O O . GLN A 1 95 ? -5.812 -17.405 1.163 1.00 86.44 95 GLN A O 1
ATOM 767 N N . VAL A 1 96 ? -5.015 -15.387 1.722 1.00 82.00 96 VAL A N 1
ATOM 768 C CA . VAL A 1 96 ? -4.361 -15.850 2.953 1.00 82.00 96 VAL A CA 1
ATOM 769 C C . VAL A 1 96 ? -5.281 -15.793 4.171 1.00 82.00 96 VAL A C 1
ATOM 771 O O . VAL A 1 96 ? -6.082 -14.876 4.345 1.00 82.00 96 VAL A O 1
ATOM 774 N N . SER A 1 97 ? -5.113 -16.765 5.067 1.00 76.38 97 SER A N 1
ATOM 775 C CA . SER A 1 97 ? -5.882 -16.884 6.313 1.00 76.38 97 SER A CA 1
ATOM 776 C C . SER A 1 97 ? -5.026 -16.799 7.580 1.00 76.38 97 SER A C 1
ATOM 778 O O . SER A 1 97 ? -5.568 -16.812 8.684 1.00 76.38 97 SER A O 1
ATOM 780 N N . THR A 1 98 ? -3.696 -16.705 7.454 1.00 85.25 98 THR A N 1
ATOM 781 C CA . THR A 1 98 ? -2.776 -16.780 8.599 1.00 85.25 98 THR A CA 1
ATOM 782 C C . THR A 1 98 ? -2.104 -15.443 8.906 1.00 85.25 98 THR A C 1
ATOM 784 O O . THR A 1 98 ? -1.783 -14.654 8.014 1.00 85.25 98 THR A O 1
ATOM 787 N N . ASN A 1 99 ? -1.815 -15.218 10.192 1.00 88.25 99 ASN A N 1
ATOM 788 C CA . ASN A 1 99 ? -1.067 -14.045 10.653 1.00 88.25 99 ASN A CA 1
ATOM 789 C C . ASN A 1 99 ? 0.337 -13.964 10.042 1.00 88.25 99 ASN A C 1
ATOM 791 O O . ASN A 1 99 ? 0.824 -12.867 9.786 1.00 88.25 99 ASN A O 1
ATOM 795 N N . LEU A 1 100 ? 0.984 -15.103 9.775 1.00 87.38 100 LEU A N 1
ATOM 796 C CA . LEU A 1 100 ? 2.299 -15.119 9.136 1.00 87.38 100 LEU A CA 1
ATOM 797 C C . LEU A 1 100 ? 2.242 -14.477 7.746 1.00 87.38 100 LEU A C 1
ATOM 799 O O . LEU A 1 100 ? 3.058 -13.615 7.437 1.00 87.38 100 LEU A O 1
ATOM 803 N N . CYS A 1 101 ? 1.246 -14.829 6.933 1.00 88.25 101 CYS A N 1
ATOM 804 C CA . CYS A 1 101 ? 1.141 -14.285 5.582 1.00 88.25 101 CYS A CA 1
ATOM 805 C C . CYS A 1 101 ? 0.745 -12.809 5.581 1.00 88.25 101 CYS A C 1
ATOM 807 O O . CYS A 1 101 ? 1.346 -12.018 4.858 1.00 88.25 101 CYS A O 1
ATOM 809 N N . PHE A 1 102 ? -0.177 -12.399 6.459 1.00 91.19 102 PHE A N 1
ATOM 810 C CA . PHE A 1 102 ? -0.456 -10.975 6.668 1.00 91.19 102 PHE A CA 1
ATOM 811 C C . PHE A 1 102 ? 0.799 -10.205 7.103 1.00 91.19 102 PHE A C 1
ATOM 813 O O . PHE A 1 102 ? 1.041 -9.098 6.620 1.00 91.19 102 PHE A O 1
ATOM 820 N N . SER A 1 103 ? 1.630 -10.803 7.962 1.00 92.06 103 SER A N 1
ATOM 821 C CA . SER A 1 103 ? 2.907 -10.218 8.368 1.00 92.06 103 SER A CA 1
ATOM 822 C C . SER A 1 103 ? 3.896 -10.121 7.201 1.00 92.06 103 SER A C 1
ATOM 824 O O . SER A 1 103 ? 4.565 -9.102 7.064 1.00 92.06 103 SER A O 1
ATOM 826 N N . ASN A 1 104 ? 3.986 -11.133 6.336 1.00 91.88 104 ASN A N 1
ATOM 827 C CA . ASN A 1 104 ? 4.870 -11.092 5.169 1.00 91.88 104 ASN A CA 1
ATOM 828 C C . ASN A 1 104 ? 4.451 -9.997 4.181 1.00 91.88 104 ASN A C 1
ATOM 830 O O . ASN A 1 104 ? 5.295 -9.218 3.740 1.00 91.88 104 ASN A O 1
ATOM 834 N N . ILE A 1 105 ? 3.149 -9.907 3.886 1.00 94.06 105 ILE A N 1
ATOM 835 C CA . ILE A 1 105 ? 2.578 -8.866 3.022 1.00 94.06 105 ILE A CA 1
ATOM 836 C C . ILE A 1 105 ? 2.910 -7.489 3.581 1.00 94.06 105 ILE A C 1
ATOM 838 O O . ILE A 1 105 ? 3.470 -6.662 2.864 1.00 94.06 105 ILE A O 1
ATOM 842 N N . ILE A 1 106 ? 2.626 -7.241 4.864 1.00 94.81 106 ILE A N 1
ATOM 843 C CA . ILE A 1 106 ? 2.845 -5.908 5.424 1.00 94.81 106 ILE A CA 1
ATOM 844 C C . ILE A 1 106 ? 4.330 -5.550 5.507 1.00 94.81 106 ILE A C 1
ATOM 846 O O . ILE A 1 106 ? 4.684 -4.422 5.186 1.00 94.81 106 ILE A O 1
ATOM 850 N N . CYS A 1 107 ? 5.208 -6.494 5.862 1.00 94.12 107 CYS A N 1
ATOM 851 C CA . CYS A 1 107 ? 6.652 -6.256 5.885 1.00 94.12 107 CYS A CA 1
ATOM 852 C C . CYS A 1 107 ? 7.193 -5.928 4.486 1.00 94.12 107 CYS A C 1
ATOM 854 O O . CYS A 1 107 ? 7.993 -5.008 4.340 1.00 94.12 107 CYS A O 1
ATOM 856 N N . PHE A 1 108 ? 6.741 -6.644 3.454 1.00 95.19 108 PHE A N 1
ATOM 857 C CA . PHE A 1 108 ? 7.139 -6.365 2.077 1.00 95.19 108 PHE A CA 1
ATOM 858 C C . PHE A 1 108 ? 6.648 -4.989 1.613 1.00 95.19 108 PHE A C 1
ATOM 860 O O . PHE A 1 108 ? 7.434 -4.187 1.106 1.00 95.19 108 PHE A O 1
ATOM 867 N N . LEU A 1 109 ? 5.369 -4.677 1.844 1.00 96.31 109 LEU A N 1
ATOM 868 C CA . LEU A 1 109 ? 4.810 -3.388 1.445 1.00 96.31 109 LEU A CA 1
ATOM 869 C C . LEU A 1 109 ? 5.472 -2.215 2.171 1.00 96.31 109 LEU A C 1
ATOM 871 O O . LEU A 1 109 ? 5.770 -1.210 1.533 1.00 96.31 109 LEU A O 1
ATOM 875 N N . GLN A 1 110 ? 5.770 -2.359 3.465 1.00 95.56 110 GLN A N 1
ATOM 876 C CA . GLN A 1 110 ? 6.498 -1.355 4.246 1.00 95.56 110 GLN A CA 1
ATOM 877 C C . GLN A 1 110 ? 7.880 -1.037 3.661 1.00 95.56 110 GLN A C 1
ATOM 879 O O . GLN A 1 110 ? 8.306 0.116 3.720 1.00 95.56 110 GLN A O 1
ATOM 884 N N . ASN A 1 111 ? 8.553 -2.022 3.063 1.00 95.19 111 ASN A N 1
ATOM 885 C CA . ASN A 1 111 ? 9.848 -1.812 2.421 1.00 95.19 111 ASN A CA 1
ATOM 886 C C . ASN A 1 111 ? 9.717 -1.125 1.054 1.00 95.19 111 ASN A C 1
ATOM 888 O O . ASN A 1 111 ? 10.524 -0.257 0.732 1.00 95.19 111 ASN A O 1
ATOM 892 N N . ILE A 1 112 ? 8.719 -1.499 0.244 1.00 95.38 112 ILE A N 1
ATOM 893 C CA . ILE A 1 112 ? 8.658 -1.086 -1.169 1.00 95.38 112 ILE A CA 1
ATOM 894 C C . ILE A 1 112 ? 7.816 0.176 -1.422 1.00 95.38 112 ILE A C 1
ATOM 896 O O . ILE A 1 112 ? 8.125 0.941 -2.335 1.00 95.38 112 ILE A O 1
ATOM 900 N N . PHE A 1 113 ? 6.783 0.455 -0.617 1.00 95.88 113 PHE A N 1
ATOM 901 C CA . PHE A 1 113 ? 5.921 1.637 -0.791 1.00 95.88 113 PHE A CA 1
ATOM 902 C C . PHE A 1 113 ? 6.683 2.972 -0.785 1.00 95.88 113 PHE A C 1
ATOM 904 O O . PHE A 1 113 ? 6.432 3.783 -1.682 1.00 95.88 113 PHE A O 1
ATOM 911 N N . PRO A 1 114 ? 7.638 3.225 0.135 1.00 95.12 114 PRO A N 1
ATOM 912 C CA . PRO A 1 114 ? 8.427 4.457 0.115 1.00 95.12 114 PRO A CA 1
ATOM 913 C C . PRO A 1 114 ? 9.135 4.690 -1.219 1.00 95.12 114 PRO A C 1
ATOM 915 O O . PRO A 1 114 ? 9.145 5.810 -1.735 1.00 95.12 114 PRO A O 1
ATOM 918 N N . PHE A 1 115 ? 9.669 3.619 -1.799 1.00 94.25 115 PHE A N 1
ATOM 919 C CA . PHE A 1 115 ? 10.322 3.656 -3.093 1.00 94.25 115 PHE A CA 1
ATOM 920 C C . PHE A 1 115 ? 9.323 3.867 -4.245 1.00 94.25 115 PHE A C 1
ATOM 922 O O . PHE A 1 115 ? 9.556 4.717 -5.103 1.00 94.25 115 PHE A O 1
ATOM 929 N N . MET A 1 116 ? 8.163 3.200 -4.236 1.00 94.25 116 MET A N 1
ATOM 930 C CA . MET A 1 116 ? 7.117 3.438 -5.244 1.00 94.25 116 MET A CA 1
ATOM 931 C C . MET A 1 116 ? 6.639 4.897 -5.235 1.00 94.25 116 MET A C 1
ATOM 933 O O . MET A 1 116 ? 6.541 5.517 -6.293 1.00 94.25 116 MET A O 1
ATOM 937 N N . ARG A 1 117 ? 6.430 5.501 -4.054 1.00 94.00 117 ARG A N 1
ATOM 938 C CA . ARG A 1 117 ? 6.096 6.935 -3.939 1.00 94.00 117 ARG A CA 1
ATOM 939 C C . ARG A 1 117 ? 7.181 7.830 -4.534 1.00 94.00 117 ARG A C 1
ATOM 941 O O . ARG A 1 117 ? 6.866 8.831 -5.175 1.00 94.00 117 ARG A O 1
ATOM 948 N N . LYS A 1 118 ? 8.453 7.478 -4.334 1.00 92.69 118 LYS A N 1
ATOM 949 C CA . LYS A 1 118 ? 9.586 8.192 -4.934 1.00 92.69 118 LYS A CA 1
ATOM 950 C C . LYS A 1 118 ? 9.548 8.114 -6.464 1.00 92.69 118 LYS A C 1
ATOM 952 O O . LYS A 1 118 ? 9.667 9.151 -7.107 1.00 92.69 118 LYS A O 1
ATOM 957 N N . ILE A 1 119 ? 9.291 6.937 -7.042 1.00 90.62 119 ILE A N 1
ATOM 958 C CA . ILE A 1 119 ? 9.134 6.781 -8.500 1.00 90.62 119 ILE A CA 1
ATOM 959 C C . ILE A 1 119 ? 8.028 7.690 -9.034 1.00 90.62 119 ILE A C 1
ATOM 961 O O . ILE A 1 119 ? 8.233 8.381 -10.028 1.00 90.62 119 ILE A O 1
ATOM 965 N N . PHE A 1 120 ? 6.871 7.720 -8.371 1.00 89.50 120 PHE A N 1
ATOM 966 C CA . PHE A 1 120 ? 5.768 8.591 -8.774 1.00 89.50 120 PHE A CA 1
ATOM 967 C C . PHE A 1 120 ? 6.140 10.079 -8.706 1.00 89.50 120 PHE A C 1
ATOM 969 O O . PHE A 1 120 ? 5.761 10.860 -9.570 1.00 89.50 120 PHE A O 1
ATOM 976 N N . ARG A 1 121 ? 6.942 10.484 -7.722 1.00 86.88 121 ARG A N 1
ATOM 977 C CA . ARG A 1 121 ? 7.449 11.859 -7.649 1.00 86.88 121 ARG A CA 1
ATOM 978 C C . ARG A 1 121 ? 8.415 12.193 -8.793 1.00 86.88 121 ARG A C 1
ATOM 980 O O . ARG A 1 121 ? 8.470 13.339 -9.222 1.00 86.88 121 ARG A O 1
ATOM 987 N N . GLU A 1 122 ? 9.201 11.221 -9.250 1.00 85.62 122 GLU A N 1
ATOM 988 C CA . GLU A 1 122 ? 10.322 11.444 -10.172 1.00 85.62 122 GLU A CA 1
ATOM 989 C C . GLU A 1 122 ? 10.007 11.159 -11.648 1.00 85.62 122 GLU A C 1
ATOM 991 O O . GLU A 1 122 ? 10.674 11.728 -12.506 1.00 85.62 122 GLU A O 1
ATOM 996 N N . ARG A 1 123 ? 9.046 10.277 -11.967 1.00 79.38 123 ARG A N 1
ATOM 997 C CA . ARG A 1 123 ? 8.923 9.666 -13.310 1.00 79.38 123 ARG A CA 1
ATOM 998 C C . ARG A 1 123 ? 7.515 9.685 -13.932 1.00 79.38 123 ARG A C 1
ATOM 1000 O O . ARG A 1 123 ? 7.279 8.958 -14.891 1.00 79.38 123 ARG A O 1
ATOM 1007 N N . VAL A 1 124 ? 6.563 10.469 -13.416 1.00 69.19 124 VAL A N 1
ATOM 1008 C CA . VAL A 1 124 ? 5.147 10.427 -13.870 1.00 69.19 124 VAL A CA 1
ATOM 1009 C C . VAL A 1 124 ? 4.897 10.990 -15.278 1.00 69.19 124 VAL A C 1
ATOM 1011 O O . VAL A 1 124 ? 3.847 10.730 -15.854 1.00 69.19 124 VAL A O 1
ATOM 1014 N N . GLU A 1 125 ? 5.867 11.653 -15.900 1.00 65.56 125 GLU A N 1
ATOM 1015 C CA . GLU A 1 125 ? 5.721 12.307 -17.216 1.00 65.56 125 GLU A CA 1
ATOM 1016 C C . GLU A 1 125 ? 5.717 11.351 -18.433 1.00 65.56 125 GLU A C 1
ATOM 1018 O O . GLU A 1 125 ? 5.788 11.790 -19.576 1.00 65.56 125 GLU A O 1
ATOM 1023 N N . SER A 1 126 ? 5.613 10.035 -18.228 1.00 54.91 126 SER A N 1
ATOM 1024 C CA . SER A 1 126 ? 5.598 9.060 -19.326 1.00 54.91 126 SER A CA 1
ATOM 1025 C C . SER A 1 126 ? 4.199 8.930 -19.943 1.00 54.91 126 SER A C 1
ATOM 1027 O O . SER A 1 126 ? 3.392 8.125 -19.474 1.00 54.91 126 SER A O 1
ATOM 1029 N N . ASP A 1 127 ? 3.934 9.678 -21.014 1.00 52.19 127 ASP A N 1
ATOM 1030 C CA . ASP A 1 127 ? 2.764 9.485 -21.878 1.00 52.19 127 ASP A CA 1
ATOM 1031 C C . ASP A 1 127 ? 3.013 8.289 -22.817 1.00 52.19 127 ASP A C 1
ATOM 1033 O O . ASP A 1 127 ? 3.885 8.322 -23.685 1.00 52.19 127 ASP A O 1
ATOM 1037 N N . GLY A 1 128 ? 2.323 7.175 -22.568 1.00 52.06 128 GLY A N 1
ATOM 1038 C CA . GLY A 1 128 ? 2.475 5.922 -23.308 1.00 52.06 128 GLY A CA 1
ATOM 1039 C C . GLY A 1 128 ? 1.247 5.021 -23.158 1.00 52.06 128 GLY A C 1
ATOM 1040 O O . GLY A 1 128 ? 0.611 4.983 -22.105 1.00 52.06 128 GLY A O 1
ATOM 1041 N N . GLU A 1 129 ? 0.919 4.294 -24.227 1.00 51.94 129 GLU A N 1
ATOM 1042 C CA . GLU A 1 129 ? -0.413 3.735 -24.516 1.00 51.94 129 GLU A CA 1
ATOM 1043 C C . GLU A 1 129 ? -0.865 2.537 -23.654 1.00 51.94 129 GLU A C 1
ATOM 1045 O O . GLU A 1 129 ? -2.062 2.265 -23.592 1.00 51.94 129 GLU A O 1
ATOM 1050 N N . CYS A 1 130 ? 0.026 1.813 -22.961 1.00 52.66 130 CYS A N 1
ATOM 1051 C CA . CYS A 1 130 ? -0.361 0.514 -22.382 1.00 52.66 130 CYS A CA 1
ATOM 1052 C C . CYS A 1 130 ? -0.695 0.525 -20.875 1.00 52.66 130 CYS A C 1
ATOM 1054 O O . CYS A 1 130 ? -1.521 -0.268 -20.420 1.00 52.66 130 CYS A O 1
ATOM 1056 N N . THR A 1 131 ? -0.076 1.381 -20.054 1.00 60.75 131 THR A N 1
ATOM 1057 C CA . THR A 1 131 ? -0.421 1.529 -18.623 1.00 60.75 131 THR A CA 1
ATOM 1058 C C . THR A 1 131 ? -0.034 2.922 -18.136 1.00 60.75 131 THR A C 1
ATOM 1060 O O . THR A 1 131 ? 1.135 3.195 -17.876 1.00 60.75 131 THR A O 1
ATOM 1063 N N . SER A 1 132 ? -1.024 3.806 -17.993 1.00 80.62 132 SER A N 1
ATOM 1064 C CA . SER A 1 132 ? -0.789 5.164 -17.496 1.00 80.62 132 SER A CA 1
ATOM 1065 C C . SER A 1 132 ? -0.314 5.135 -16.032 1.00 80.62 132 SER A C 1
ATOM 1067 O O . SER A 1 132 ? -0.967 4.484 -15.206 1.00 80.62 132 SER A O 1
ATOM 1069 N N . PRO A 1 133 ? 0.742 5.890 -15.661 1.00 85.62 133 PRO A N 1
ATOM 1070 C CA . PRO A 1 133 ? 1.155 6.075 -14.268 1.00 85.62 133 PRO A CA 1
ATOM 1071 C C . PRO A 1 133 ? -0.025 6.419 -13.345 1.00 85.62 133 PRO A C 1
ATOM 1073 O O . PRO A 1 133 ? -0.119 5.914 -12.230 1.00 85.62 133 PRO A O 1
ATOM 1076 N N . LYS A 1 134 ? -0.984 7.223 -13.824 1.00 86.75 134 LYS A N 1
ATOM 1077 C CA . LYS A 1 134 ? -2.166 7.634 -13.051 1.00 86.75 134 LYS A CA 1
ATOM 1078 C C . LYS A 1 134 ? -3.062 6.443 -12.677 1.00 86.75 134 LYS A C 1
ATOM 1080 O O . LYS A 1 134 ? -3.576 6.393 -11.563 1.00 86.75 134 LYS A O 1
ATOM 1085 N N . VAL A 1 135 ? -3.206 5.458 -13.569 1.00 89.50 135 VAL A N 1
ATOM 1086 C CA . VAL A 1 135 ? -3.955 4.215 -13.300 1.00 89.50 135 VAL A CA 1
ATOM 1087 C C . VAL A 1 135 ? -3.232 3.373 -12.252 1.00 89.50 135 VAL A C 1
ATOM 1089 O O . VAL A 1 135 ? -3.862 2.888 -11.313 1.00 89.50 135 VAL A O 1
ATOM 1092 N N . VAL A 1 136 ? -1.906 3.250 -12.362 1.00 92.31 136 VAL A N 1
ATOM 1093 C CA . VAL A 1 136 ? -1.092 2.515 -11.381 1.00 92.31 136 VAL A CA 1
ATOM 1094 C C . VAL A 1 136 ? -1.154 3.163 -10.003 1.00 92.31 136 VAL A C 1
ATOM 1096 O O . VAL A 1 136 ? -1.293 2.473 -8.994 1.00 92.31 136 VAL A O 1
ATOM 1099 N N . PHE A 1 137 ? -1.102 4.493 -9.957 1.00 93.38 137 PHE A N 1
ATOM 1100 C CA . PHE A 1 137 ? -1.264 5.251 -8.725 1.00 93.38 137 PHE A CA 1
ATOM 1101 C C . PHE A 1 137 ? -2.626 4.975 -8.078 1.00 93.38 137 PHE A C 1
ATOM 1103 O O . PHE A 1 137 ? -2.693 4.649 -6.893 1.00 93.38 137 PHE A O 1
ATOM 1110 N N . GLY A 1 138 ? -3.701 5.017 -8.872 1.00 94.44 138 GLY A N 1
ATOM 1111 C CA . GLY A 1 138 ? -5.045 4.671 -8.416 1.00 94.44 138 GLY A CA 1
ATOM 1112 C C . GLY A 1 138 ? -5.148 3.238 -7.891 1.00 94.44 138 GLY A C 1
ATOM 1113 O O . GLY A 1 138 ? -5.758 3.017 -6.848 1.00 94.44 138 GLY A O 1
ATOM 1114 N N . ALA A 1 139 ? -4.497 2.269 -8.539 1.00 96.12 139 ALA A N 1
ATOM 1115 C CA . ALA A 1 139 ? -4.446 0.887 -8.061 1.00 96.12 139 ALA A CA 1
ATOM 1116 C C . ALA A 1 139 ? -3.694 0.760 -6.723 1.00 96.12 139 ALA A C 1
ATOM 1118 O O . ALA A 1 139 ? -4.133 0.033 -5.832 1.00 96.12 139 ALA A O 1
ATOM 1119 N N . MET A 1 140 ? -2.592 1.494 -6.551 1.00 96.50 140 MET A N 1
ATOM 1120 C CA . MET A 1 140 ? -1.835 1.532 -5.297 1.00 96.50 140 MET A CA 1
ATOM 1121 C C . MET A 1 140 ? -2.664 2.135 -4.152 1.00 96.50 140 MET A C 1
ATOM 1123 O O . MET A 1 140 ? -2.686 1.579 -3.054 1.00 96.50 140 MET A O 1
ATOM 1127 N N . VAL A 1 141 ? -3.400 3.222 -4.408 1.00 97.56 141 VAL A N 1
ATOM 1128 C CA . VAL A 1 141 ? -4.355 3.789 -3.440 1.00 97.56 141 VAL A CA 1
ATOM 1129 C C . VAL A 1 141 ? -5.501 2.813 -3.156 1.00 97.56 141 VAL A C 1
ATOM 1131 O O . VAL A 1 141 ? -5.873 2.611 -2.000 1.00 97.56 141 VAL A O 1
ATOM 1134 N N . GLY A 1 142 ? -6.032 2.158 -4.190 1.00 98.00 142 GLY A N 1
ATOM 1135 C CA . GLY A 1 142 ? -7.080 1.147 -4.066 1.00 98.00 142 GLY A CA 1
ATOM 1136 C C . GLY A 1 142 ? -6.665 -0.031 -3.184 1.00 98.00 142 GLY A C 1
ATOM 1137 O O . GLY A 1 142 ? -7.454 -0.477 -2.355 1.00 98.00 142 GLY A O 1
ATOM 1138 N N . LEU A 1 143 ? -5.411 -0.486 -3.286 1.00 98.12 143 LEU A N 1
ATOM 1139 C CA . LEU A 1 143 ? -4.846 -1.517 -2.410 1.00 98.12 143 LEU A CA 1
ATOM 1140 C C . LEU A 1 143 ? -4.854 -1.086 -0.938 1.00 98.12 143 LEU A C 1
ATOM 1142 O O . LEU A 1 143 ? -5.281 -1.855 -0.076 1.00 98.12 143 LEU A O 1
ATOM 1146 N N . VAL A 1 144 ? -4.417 0.145 -0.654 1.00 98.31 144 VAL A N 1
ATOM 1147 C CA . VAL A 1 144 ? -4.434 0.719 0.701 1.00 98.31 144 VAL A CA 1
ATOM 1148 C C . VAL A 1 144 ? -5.862 0.793 1.243 1.00 98.31 144 VAL A C 1
ATOM 1150 O O . VAL A 1 144 ? -6.118 0.363 2.368 1.00 98.31 144 VAL A O 1
ATOM 1153 N N . GLY A 1 145 ? -6.806 1.280 0.434 1.00 98.12 145 GLY A N 1
ATOM 1154 C CA . GLY A 1 145 ? -8.217 1.346 0.811 1.00 98.12 145 GLY A CA 1
ATOM 1155 C C . GLY A 1 145 ? -8.830 -0.028 1.075 1.00 98.12 145 GLY A C 1
ATOM 1156 O O . GLY A 1 145 ? -9.529 -0.214 2.070 1.00 98.12 145 GLY A O 1
ATOM 1157 N N . TYR A 1 146 ? -8.511 -1.012 0.235 1.00 97.81 146 TYR A N 1
ATOM 1158 C CA . TYR A 1 146 ? -8.953 -2.391 0.411 1.00 97.81 146 TYR A CA 1
ATOM 1159 C C . TYR A 1 146 ? -8.436 -2.992 1.727 1.00 97.81 146 TYR A C 1
ATOM 1161 O O . TYR A 1 146 ? -9.225 -3.520 2.512 1.00 97.81 146 TYR A O 1
ATOM 1169 N N . PHE A 1 147 ? -7.136 -2.862 2.018 1.00 97.31 147 PHE A N 1
ATOM 1170 C CA . PHE A 1 147 ? -6.560 -3.362 3.272 1.00 97.31 147 PHE A CA 1
ATOM 1171 C C . PHE A 1 147 ? -7.183 -2.688 4.487 1.00 97.31 147 PHE A C 1
ATOM 1173 O O . PHE A 1 147 ? -7.511 -3.372 5.455 1.00 97.31 147 PHE A O 1
ATOM 1180 N N . TYR A 1 148 ? -7.389 -1.372 4.423 1.00 97.69 148 TYR A N 1
ATOM 1181 C CA . TYR A 1 148 ? -8.042 -0.628 5.490 1.00 97.69 148 TYR A CA 1
ATOM 1182 C C . TYR A 1 148 ? -9.436 -1.192 5.803 1.00 97.69 148 TYR A C 1
ATOM 1184 O O . TYR A 1 148 ? -9.699 -1.594 6.937 1.00 97.69 148 TYR A O 1
ATOM 1192 N N . VAL A 1 149 ? -10.302 -1.280 4.790 1.00 96.44 149 VAL A N 1
ATOM 1193 C CA . VAL A 1 149 ? -11.689 -1.742 4.950 1.00 96.44 149 VAL A CA 1
ATOM 1194 C C . VAL A 1 149 ? -11.738 -3.176 5.476 1.00 96.44 149 VAL A C 1
ATOM 1196 O O . VAL A 1 149 ? -12.504 -3.478 6.390 1.00 96.44 149 VAL A O 1
ATOM 1199 N N . GLU A 1 150 ? -10.915 -4.071 4.932 1.00 94.81 150 GLU A N 1
ATOM 1200 C CA . GLU A 1 150 ? -10.909 -5.469 5.361 1.00 94.81 150 GLU A CA 1
ATOM 1201 C C . GLU A 1 150 ? -10.338 -5.654 6.768 1.00 94.81 150 GLU A C 1
ATOM 1203 O O . GLU A 1 150 ? -10.840 -6.478 7.537 1.00 94.81 150 GLU A O 1
ATOM 1208 N N . CYS A 1 151 ? -9.320 -4.882 7.150 1.00 94.69 151 CYS A N 1
ATOM 1209 C CA . CYS A 1 151 ? -8.789 -4.921 8.507 1.00 94.69 151 CYS A CA 1
ATOM 1210 C C . CYS A 1 151 ? -9.770 -4.345 9.531 1.00 94.69 151 CYS A C 1
ATOM 1212 O O . CYS A 1 151 ? -9.937 -4.965 10.580 1.00 94.69 151 CYS A O 1
ATOM 1214 N N . ASP A 1 152 ? -10.439 -3.224 9.241 1.00 94.25 152 ASP A N 1
ATOM 1215 C CA . ASP A 1 152 ? -11.450 -2.632 10.130 1.00 94.25 152 ASP A CA 1
ATOM 1216 C C . ASP A 1 152 ? -12.620 -3.604 10.352 1.00 94.25 152 ASP A C 1
ATOM 1218 O O . ASP A 1 152 ? -12.963 -3.917 11.496 1.00 94.25 152 ASP A O 1
ATOM 1222 N N . LYS A 1 153 ? -13.130 -4.221 9.273 1.00 93.38 153 LYS A N 1
ATOM 1223 C CA . LYS A 1 153 ? -14.134 -5.296 9.361 1.00 93.38 153 LYS A CA 1
ATOM 1224 C C . LYS A 1 153 ? -13.654 -6.454 10.234 1.00 93.38 153 LYS A C 1
ATOM 1226 O O . LYS A 1 153 ? -14.345 -6.825 11.182 1.00 93.38 153 LYS A O 1
ATOM 1231 N N . LYS A 1 154 ? -12.470 -7.017 9.970 1.00 92.19 154 LYS A N 1
ATOM 1232 C CA . LYS A 1 154 ? -11.925 -8.142 10.757 1.00 92.19 154 LYS A CA 1
ATOM 1233 C C . LYS A 1 154 ? -11.735 -7.777 12.231 1.00 92.19 154 LYS A C 1
ATOM 1235 O O . LYS A 1 154 ? -12.023 -8.594 13.099 1.00 92.19 154 LYS A O 1
ATOM 1240 N N . ILE A 1 155 ? -11.294 -6.554 12.521 1.00 92.12 155 ILE A N 1
ATOM 1241 C CA . ILE A 1 155 ? -11.160 -6.029 13.885 1.00 92.12 155 ILE A CA 1
ATOM 1242 C C . ILE A 1 155 ? -12.519 -5.900 14.576 1.00 92.12 155 ILE A C 1
ATOM 1244 O O . ILE A 1 155 ? -12.619 -6.225 15.758 1.00 92.12 155 ILE A O 1
ATOM 1248 N N . SER A 1 156 ? -13.558 -5.455 13.867 1.00 89.56 156 SER A N 1
ATOM 1249 C CA . SER A 1 156 ? -14.911 -5.341 14.427 1.00 89.56 156 SER A CA 1
ATOM 1250 C C . SER A 1 156 ? -15.512 -6.697 14.821 1.00 89.56 156 SER A C 1
ATOM 1252 O O . SER A 1 156 ? -16.277 -6.769 15.778 1.00 89.56 156 SER A O 1
ATOM 1254 N N . LEU A 1 157 ? -15.111 -7.770 14.129 1.00 90.12 157 LEU A N 1
ATOM 1255 C CA . LEU A 1 157 ? -15.550 -9.147 14.374 1.00 90.12 157 LEU A CA 1
ATOM 1256 C C . LEU A 1 157 ? -14.694 -9.888 15.418 1.00 90.12 157 LEU A C 1
ATOM 1258 O O . LEU A 1 157 ? -15.050 -10.986 15.837 1.00 90.12 157 LEU A O 1
ATOM 1262 N N . LEU A 1 158 ? -13.553 -9.326 15.829 1.00 88.62 158 LEU A N 1
ATOM 1263 C CA . LEU A 1 158 ? -12.645 -9.952 16.791 1.00 88.62 158 LEU A CA 1
ATOM 1264 C C . LEU A 1 158 ? -13.070 -9.661 18.234 1.00 88.62 158 LEU A C 1
ATOM 1266 O O . LEU A 1 158 ? -12.954 -8.537 18.722 1.00 88.62 158 LEU A O 1
ATOM 1270 N N . GLU A 1 159 ? -13.465 -10.710 18.955 1.00 82.44 159 GLU A N 1
ATOM 1271 C CA . GLU A 1 159 ? -13.822 -10.625 20.378 1.00 82.44 159 GLU A CA 1
ATOM 1272 C C . GLU A 1 159 ? -12.594 -10.360 21.269 1.00 82.44 159 GLU A C 1
ATOM 1274 O O . GLU A 1 159 ? -12.629 -9.529 22.179 1.00 82.44 159 GLU A O 1
ATOM 1279 N N . ASN A 1 160 ? -11.467 -11.027 20.983 1.00 84.69 160 ASN A N 1
ATOM 1280 C CA . ASN A 1 160 ? -10.238 -10.896 21.767 1.00 84.69 160 ASN A CA 1
ATOM 1281 C C . ASN A 1 160 ? -9.328 -9.769 21.247 1.00 84.69 160 ASN A C 1
ATOM 1283 O O . ASN A 1 160 ? -8.464 -9.977 20.384 1.00 84.69 160 ASN A O 1
ATOM 1287 N N . LYS A 1 161 ? -9.459 -8.596 21.875 1.00 84.94 161 LYS A N 1
ATOM 1288 C CA . LYS A 1 161 ? -8.680 -7.376 21.590 1.00 84.94 161 LYS A CA 1
ATOM 1289 C C . LYS A 1 161 ? -7.218 -7.407 22.070 1.00 84.94 161 LYS A C 1
ATOM 1291 O O . LYS A 1 161 ? -6.528 -6.397 21.991 1.00 84.94 161 LYS A O 1
ATOM 1296 N N . ILE A 1 162 ? -6.729 -8.538 22.581 1.00 86.94 162 ILE A N 1
ATOM 1297 C CA . ILE A 1 162 ? -5.335 -8.714 23.033 1.00 86.94 162 ILE A CA 1
ATOM 1298 C C . ILE A 1 162 ? -4.595 -9.747 22.159 1.00 86.94 162 ILE A C 1
ATOM 1300 O O . ILE A 1 162 ? -3.372 -9.876 22.242 1.00 86.94 162 ILE A O 1
ATOM 1304 N N . SER A 1 163 ? -5.315 -10.451 21.278 1.00 90.00 163 SER A N 1
ATOM 1305 C CA . SER A 1 163 ? -4.745 -11.466 20.387 1.00 90.00 163 SER A CA 1
ATOM 1306 C C . SER A 1 163 ? -3.670 -10.904 19.450 1.00 90.00 163 SER A C 1
ATOM 1308 O O . SER A 1 163 ? -3.702 -9.738 19.048 1.00 90.00 163 SER A O 1
ATOM 1310 N N . ASP A 1 164 ? -2.728 -11.753 19.039 1.00 90.69 164 ASP A N 1
ATOM 1311 C CA . ASP A 1 164 ? -1.693 -11.347 18.082 1.00 90.69 164 ASP A CA 1
ATOM 1312 C C . ASP A 1 164 ? -2.284 -10.997 16.710 1.00 90.69 164 ASP A C 1
ATOM 1314 O O . ASP A 1 164 ? -1.786 -10.089 16.046 1.00 90.69 164 ASP A O 1
ATOM 1318 N N . SER A 1 165 ? -3.405 -11.622 16.331 1.00 91.81 165 SER A N 1
ATOM 1319 C CA . SER A 1 165 ? -4.185 -11.233 15.150 1.00 91.81 165 SER A CA 1
ATOM 1320 C C . SER A 1 165 ? -4.685 -9.793 15.263 1.00 91.81 165 SER A C 1
ATOM 1322 O O . SER A 1 165 ? -4.523 -9.009 14.333 1.00 91.81 165 SER A O 1
ATOM 1324 N N . TYR A 1 166 ? -5.240 -9.411 16.418 1.00 92.88 166 TYR A N 1
ATOM 1325 C CA . TYR A 1 166 ? -5.704 -8.045 16.663 1.00 92.88 166 TYR A CA 1
ATOM 1326 C C . TYR A 1 166 ? -4.558 -7.027 16.580 1.00 92.88 166 TYR A C 1
ATOM 1328 O O . TYR A 1 166 ? -4.685 -5.993 15.922 1.00 92.88 166 TYR A O 1
ATOM 1336 N N . LYS A 1 167 ? -3.403 -7.327 17.189 1.00 94.12 167 LYS A N 1
ATOM 1337 C CA . LYS A 1 167 ? -2.205 -6.472 17.102 1.00 94.12 167 LYS A CA 1
ATOM 1338 C C . LYS A 1 167 ? -1.712 -6.329 15.661 1.00 94.12 167 LYS A C 1
ATOM 1340 O O . LYS A 1 167 ? -1.384 -5.223 15.233 1.00 94.12 167 LYS A O 1
ATOM 1345 N N . LEU A 1 168 ? -1.682 -7.428 14.908 1.00 95.00 168 LEU A N 1
ATOM 1346 C CA . LEU A 1 168 ? -1.248 -7.429 13.515 1.00 95.00 168 LEU A CA 1
ATOM 1347 C C . LEU A 1 168 ? -2.193 -6.620 12.621 1.00 95.00 168 LEU A C 1
ATOM 1349 O O . LEU A 1 168 ? -1.723 -5.805 11.833 1.00 95.00 168 LEU A O 1
ATOM 1353 N N . LEU A 1 169 ? -3.509 -6.782 12.770 1.00 95.31 169 LEU A N 1
ATOM 1354 C CA . LEU A 1 169 ? -4.488 -6.002 12.009 1.00 95.31 169 LEU A CA 1
ATOM 1355 C C . LEU A 1 169 ? -4.379 -4.504 12.318 1.00 95.31 169 LEU A C 1
ATOM 1357 O O . LEU A 1 169 ? -4.409 -3.698 11.395 1.00 95.31 169 LEU A O 1
ATOM 1361 N N . ASN A 1 170 ? -4.154 -4.121 13.580 1.00 94.94 170 ASN A N 1
ATOM 1362 C CA . ASN A 1 170 ? -3.890 -2.721 13.930 1.00 94.94 170 ASN A CA 1
ATOM 1363 C C . ASN A 1 170 ? -2.595 -2.195 13.295 1.00 94.94 170 ASN A C 1
ATOM 1365 O O . ASN A 1 170 ? -2.562 -1.055 12.838 1.00 94.94 170 ASN A O 1
ATOM 1369 N N . LYS A 1 171 ? -1.537 -3.016 13.208 1.00 96.25 171 LYS A N 1
ATOM 1370 C CA . LYS A 1 171 ? -0.302 -2.651 12.493 1.00 96.25 171 LYS A CA 1
ATOM 1371 C C . LYS A 1 171 ? -0.568 -2.407 11.003 1.00 96.25 171 LYS A C 1
ATOM 1373 O O . LYS A 1 171 ? -0.010 -1.470 10.434 1.00 96.25 171 LYS A O 1
ATOM 1378 N N . ILE A 1 172 ? -1.425 -3.219 10.382 1.00 97.00 172 ILE A N 1
ATOM 1379 C CA . ILE A 1 172 ? -1.821 -3.044 8.978 1.00 97.00 172 ILE A CA 1
ATOM 1380 C C . ILE A 1 172 ? -2.665 -1.777 8.811 1.00 97.00 172 ILE A C 1
ATOM 1382 O O . ILE A 1 172 ? -2.386 -0.999 7.905 1.00 97.00 172 ILE A O 1
ATOM 1386 N N . LEU A 1 173 ? -3.629 -1.509 9.698 1.00 97.38 173 LEU A N 1
ATOM 1387 C CA . LEU A 1 173 ? -4.401 -0.260 9.677 1.00 97.38 173 LEU A CA 1
ATOM 1388 C C . LEU A 1 173 ? -3.513 0.973 9.831 1.00 97.38 173 LEU A C 1
ATOM 1390 O O . LEU A 1 173 ? -3.672 1.932 9.082 1.00 97.38 173 LEU A O 1
ATOM 1394 N N . LEU A 1 174 ? -2.554 0.936 10.760 1.00 97.19 174 LEU A N 1
ATOM 1395 C CA . LEU A 1 174 ? -1.593 2.019 10.956 1.00 97.19 174 LEU A CA 1
ATOM 1396 C C . LEU A 1 174 ? -0.784 2.283 9.679 1.00 97.19 174 LEU A C 1
ATOM 1398 O O . LEU A 1 174 ? -0.619 3.436 9.287 1.00 97.19 174 LEU A O 1
ATOM 1402 N N . PHE A 1 175 ? -0.319 1.221 9.014 1.00 97.44 175 PHE A N 1
ATOM 1403 C CA . PHE A 1 175 ? 0.320 1.331 7.704 1.00 97.44 175 PHE A CA 1
ATOM 1404 C C . PHE A 1 175 ? -0.625 1.951 6.668 1.00 97.44 175 PHE A C 1
ATOM 1406 O O . PHE A 1 175 ? -0.238 2.909 6.010 1.00 97.44 175 PHE A O 1
ATOM 1413 N N . CYS A 1 176 ? -1.866 1.468 6.554 1.00 98.25 176 CYS A N 1
ATOM 1414 C CA . CYS A 1 176 ? -2.817 1.964 5.558 1.00 98.25 176 CYS A CA 1
ATOM 1415 C C . CYS A 1 176 ? -3.138 3.447 5.753 1.00 98.25 176 CYS A C 1
ATOM 1417 O O . CYS A 1 176 ? -3.166 4.198 4.786 1.00 98.25 176 CYS A O 1
ATOM 1419 N N . LEU A 1 177 ? -3.345 3.882 6.996 1.00 97.88 177 LEU A N 1
ATOM 1420 C CA . LEU A 1 177 ? -3.604 5.283 7.317 1.00 97.88 177 LEU A CA 1
ATOM 1421 C C . LEU A 1 177 ? -2.389 6.158 6.998 1.00 97.88 177 LEU A C 1
ATOM 1423 O O . LEU A 1 177 ? -2.536 7.195 6.357 1.00 97.88 177 LEU A O 1
ATOM 1427 N N . GLY A 1 178 ? -1.187 5.719 7.388 1.00 96.88 178 GLY A N 1
ATOM 1428 C CA . GLY A 1 178 ? 0.051 6.433 7.070 1.00 96.88 178 GLY A CA 1
ATOM 1429 C C . GLY A 1 178 ? 0.286 6.560 5.563 1.00 96.88 178 GLY A C 1
ATOM 1430 O O . GLY A 1 178 ? 0.630 7.639 5.077 1.00 96.88 178 GLY A O 1
ATOM 1431 N N . GLU A 1 179 ? 0.049 5.483 4.814 1.00 96.88 179 GLU A N 1
ATOM 1432 C CA . GLU A 1 179 ? 0.171 5.481 3.357 1.00 96.88 179 GLU A CA 1
ATOM 1433 C C . GLU A 1 179 ? -0.924 6.302 2.679 1.00 96.88 179 GLU A C 1
ATOM 1435 O O . GLU A 1 179 ? -0.614 7.068 1.774 1.00 96.88 179 GLU A O 1
ATOM 1440 N N . ALA A 1 180 ? -2.176 6.246 3.138 1.00 97.56 180 ALA A N 1
ATOM 1441 C CA . ALA A 1 180 ? -3.247 7.093 2.617 1.00 97.56 180 ALA A CA 1
ATOM 1442 C C . ALA A 1 180 ? -2.895 8.581 2.760 1.00 97.56 180 ALA A C 1
ATOM 1444 O O . ALA A 1 180 ? -3.027 9.341 1.802 1.00 97.56 180 ALA A O 1
ATOM 1445 N N . THR A 1 181 ? -2.365 8.998 3.913 1.00 94.94 181 THR A N 1
ATOM 1446 C CA . THR A 1 181 ? -1.891 10.372 4.119 1.00 94.94 181 THR A CA 1
ATOM 1447 C C . THR A 1 181 ? -0.725 10.728 3.189 1.00 94.94 181 THR A C 1
ATOM 1449 O O . THR A 1 181 ? -0.750 11.775 2.541 1.00 94.94 181 THR A O 1
ATOM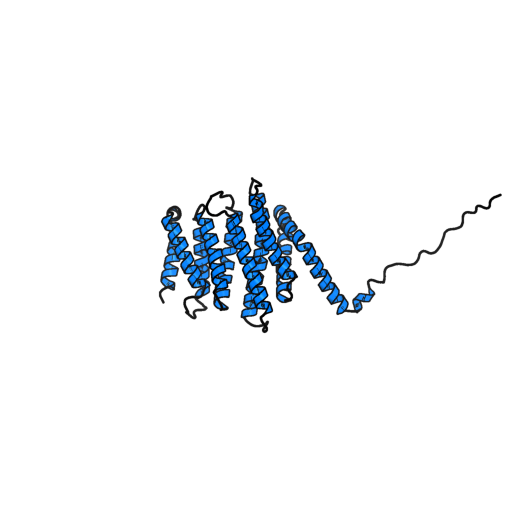 1452 N N . ALA A 1 182 ? 0.282 9.857 3.072 1.00 94.31 182 ALA A N 1
ATOM 1453 C CA . ALA A 1 182 ? 1.441 10.103 2.213 1.00 94.31 182 ALA A CA 1
ATOM 1454 C C . ALA A 1 182 ? 1.078 10.149 0.717 1.00 94.31 182 ALA A C 1
ATOM 1456 O O . ALA A 1 182 ? 1.635 10.951 -0.031 1.00 94.31 182 ALA A O 1
ATOM 1457 N N . LEU A 1 183 ? 0.140 9.307 0.281 1.00 95.25 183 LEU A N 1
ATOM 1458 C CA . LEU A 1 183 ? -0.359 9.267 -1.091 1.00 95.25 183 LEU A CA 1
ATOM 1459 C C . LEU A 1 183 ? -1.283 10.448 -1.392 1.00 95.25 183 LEU A C 1
ATOM 1461 O O . LEU A 1 183 ? -1.169 11.031 -2.465 1.00 95.25 183 LEU A O 1
ATOM 1465 N N . ALA A 1 184 ? -2.132 10.862 -0.446 1.00 94.31 184 ALA A N 1
ATOM 1466 C CA . ALA A 1 184 ? -2.934 12.077 -0.589 1.00 94.31 184 ALA A CA 1
ATOM 1467 C C . ALA A 1 184 ? -2.051 13.310 -0.824 1.00 94.31 184 ALA A C 1
ATOM 1469 O O . ALA A 1 184 ? -2.352 14.111 -1.703 1.00 94.31 184 ALA A O 1
ATOM 1470 N N . LYS A 1 185 ? -0.928 13.421 -0.099 1.00 90.94 185 LYS A N 1
ATOM 1471 C CA . LYS A 1 185 ? 0.061 14.492 -0.298 1.00 90.94 185 LYS A CA 1
ATOM 1472 C C . LYS A 1 185 ? 0.698 14.461 -1.689 1.00 90.94 185 LYS A C 1
ATOM 1474 O O . LYS A 1 185 ? 1.000 15.503 -2.253 1.00 90.94 185 LYS A O 1
ATOM 1479 N N . LEU A 1 186 ? 0.923 13.270 -2.233 1.00 90.44 186 LEU A N 1
ATOM 1480 C CA . LEU A 1 186 ? 1.633 13.094 -3.495 1.00 90.44 186 LEU A CA 1
ATOM 1481 C C . LEU A 1 186 ? 0.790 13.500 -4.716 1.00 90.44 186 LEU A C 1
ATOM 1483 O O . LEU A 1 186 ? 1.348 13.890 -5.734 1.00 90.44 186 LEU A O 1
ATOM 1487 N N . VAL A 1 187 ? -0.543 13.457 -4.621 1.00 90.06 187 VAL A N 1
ATOM 1488 C CA . VAL A 1 187 ? -1.445 13.864 -5.714 1.00 90.06 187 VAL A CA 1
ATOM 1489 C C . VAL A 1 187 ? -1.203 15.303 -6.192 1.00 90.06 187 VAL A C 1
ATOM 1491 O O . VAL A 1 187 ? -0.907 15.473 -7.375 1.00 90.06 187 VAL A O 1
ATOM 1494 N N . PRO A 1 188 ? -1.285 16.340 -5.339 1.00 84.81 188 PRO A N 1
ATOM 1495 C CA . PRO A 1 188 ? -1.036 17.712 -5.775 1.00 84.81 188 PRO A CA 1
ATOM 1496 C C . PRO A 1 188 ? 0.406 17.938 -6.241 1.00 84.81 188 PRO A C 1
ATOM 1498 O O . PRO A 1 188 ? 0.622 18.705 -7.173 1.00 84.81 188 PRO A O 1
ATOM 1501 N N . GLU A 1 189 ? 1.388 17.233 -5.667 1.00 85.25 189 GLU A N 1
ATOM 1502 C CA . GLU A 1 189 ? 2.783 17.290 -6.126 1.00 85.25 189 GLU A CA 1
ATOM 1503 C C . GLU A 1 189 ? 2.944 16.752 -7.559 1.00 85.25 189 GLU A C 1
ATOM 1505 O O . GLU A 1 189 ? 3.728 17.295 -8.337 1.00 85.25 189 GLU A O 1
ATOM 1510 N N . ILE A 1 190 ? 2.196 15.700 -7.912 1.00 83.50 190 ILE A N 1
ATOM 1511 C CA . ILE A 1 190 ? 2.144 15.162 -9.275 1.00 83.50 190 ILE A CA 1
ATOM 1512 C C . ILE A 1 190 ? 1.436 16.148 -10.214 1.00 83.50 190 ILE A C 1
ATOM 1514 O O . ILE A 1 190 ? 1.952 16.425 -11.294 1.00 83.50 190 ILE A O 1
ATOM 1518 N N . ILE A 1 191 ? 0.274 16.675 -9.809 1.00 80.38 191 ILE A N 1
ATOM 1519 C CA . ILE A 1 191 ? -0.539 17.582 -10.638 1.00 80.38 191 ILE A CA 1
ATOM 1520 C C . ILE A 1 191 ? 0.224 18.874 -10.943 1.00 80.38 191 ILE A C 1
ATOM 1522 O O . ILE A 1 191 ? 0.278 19.291 -12.094 1.00 80.38 191 ILE A O 1
ATOM 1526 N N . TYR A 1 192 ? 0.854 19.489 -9.938 1.00 76.00 192 TYR A N 1
ATOM 1527 C CA . TYR A 1 192 ? 1.614 20.729 -10.126 1.00 76.00 192 TYR A CA 1
ATOM 1528 C C . TYR A 1 192 ? 2.804 20.549 -11.077 1.00 76.00 192 TYR A C 1
ATOM 1530 O O . TYR A 1 192 ? 3.181 21.478 -11.785 1.00 76.00 192 TYR A O 1
ATOM 1538 N N . ARG A 1 193 ? 3.405 19.353 -11.096 1.00 72.31 193 ARG A N 1
ATOM 1539 C CA . ARG A 1 193 ? 4.528 19.044 -11.985 1.00 72.31 193 ARG A CA 1
ATOM 1540 C C . ARG A 1 193 ? 4.081 18.784 -13.425 1.00 72.31 193 ARG A C 1
ATOM 1542 O O . ARG A 1 193 ? 4.847 19.052 -14.342 1.00 72.31 193 ARG A O 1
ATOM 1549 N N . SER A 1 194 ? 2.871 18.271 -13.648 1.00 67.62 194 SER A N 1
ATOM 1550 C CA . SER A 1 194 ? 2.370 18.082 -15.008 1.00 67.62 194 SER A CA 1
ATOM 1551 C C . SER A 1 194 ? 1.977 19.428 -15.623 1.00 67.62 194 SER A C 1
ATOM 1553 O O . SER A 1 194 ? 0.934 19.979 -15.290 1.00 67.62 194 SER A O 1
ATOM 1555 N N . GLU A 1 195 ? 2.792 19.940 -16.549 1.00 56.44 195 GLU A N 1
ATOM 1556 C CA . GLU A 1 195 ? 2.591 21.242 -17.216 1.00 56.44 195 GLU A CA 1
ATOM 1557 C C . GLU A 1 195 ? 1.273 21.344 -18.016 1.00 56.44 195 GLU A C 1
ATOM 1559 O O . GLU A 1 195 ? 0.810 22.440 -18.323 1.00 56.44 195 GLU A O 1
ATOM 1564 N N . ASN A 1 196 ? 0.628 20.211 -18.319 1.00 54.31 196 ASN A N 1
ATOM 1565 C CA . ASN A 1 196 ? -0.616 20.139 -19.083 1.00 54.31 196 ASN A CA 1
ATOM 1566 C C . ASN A 1 196 ? -1.788 19.684 -18.201 1.00 54.31 196 ASN A C 1
ATOM 1568 O O . ASN A 1 196 ? -2.026 18.481 -18.042 1.00 54.31 196 ASN A O 1
ATOM 1572 N N . VAL A 1 197 ? -2.553 20.651 -17.681 1.00 51.22 197 VAL A N 1
ATOM 1573 C CA . VAL A 1 197 ? -3.853 20.421 -17.026 1.00 51.22 197 VAL A CA 1
ATOM 1574 C C . VAL A 1 197 ? -4.803 19.816 -18.062 1.00 51.22 197 VAL A C 1
ATOM 1576 O O . VAL A 1 197 ? -5.384 20.509 -18.895 1.00 51.22 197 VAL A O 1
ATOM 1579 N N . SER A 1 198 ? -4.906 18.492 -18.063 1.00 53.12 198 SER A N 1
ATOM 1580 C CA . SER A 1 198 ? -5.717 17.713 -19.002 1.00 53.12 198 SER A CA 1
ATOM 1581 C C . SER A 1 198 ? -6.790 16.935 -18.239 1.00 53.12 198 SER A C 1
ATOM 1583 O O . SER A 1 198 ? -6.660 16.685 -17.041 1.00 53.12 198 SER A O 1
ATOM 1585 N N . ASN A 1 199 ? -7.837 16.474 -18.938 1.00 51.34 199 ASN A N 1
ATOM 1586 C CA . ASN A 1 199 ? -8.931 15.649 -18.384 1.00 51.34 199 ASN A CA 1
ATOM 1587 C C . ASN A 1 199 ? -8.465 14.429 -17.554 1.00 51.34 199 ASN A C 1
ATOM 1589 O O . ASN A 1 199 ? -9.236 13.872 -16.774 1.00 51.34 199 ASN A O 1
ATOM 1593 N N . ASN A 1 200 ? -7.203 14.020 -17.687 1.00 56.50 200 ASN A N 1
ATOM 1594 C CA . ASN A 1 200 ? -6.585 12.940 -16.927 1.00 56.50 200 ASN A CA 1
ATOM 1595 C C . ASN A 1 200 ? -6.341 13.265 -15.438 1.00 56.50 200 ASN A C 1
ATOM 1597 O O . ASN A 1 200 ? -5.943 12.372 -14.689 1.00 56.50 200 ASN A O 1
ATOM 1601 N N . ASP A 1 201 ? -6.585 14.490 -14.970 1.00 71.25 201 ASP A N 1
ATOM 1602 C CA . ASP A 1 201 ? -6.492 14.837 -13.541 1.00 71.25 201 ASP A CA 1
ATOM 1603 C C . ASP A 1 201 ? -7.642 14.256 -12.710 1.00 71.25 201 ASP A C 1
ATOM 1605 O O . ASP A 1 201 ? -7.497 14.053 -11.505 1.00 71.25 201 ASP A O 1
ATOM 1609 N N . VAL A 1 202 ? -8.747 13.864 -13.354 1.00 82.19 202 VAL A N 1
ATOM 1610 C CA . VAL A 1 202 ? -9.889 13.210 -12.694 1.00 82.19 202 VAL A CA 1
ATOM 1611 C C . VAL A 1 202 ? -9.475 11.911 -11.990 1.00 82.19 202 VAL A C 1
ATOM 1613 O O . VAL A 1 202 ? -9.948 11.643 -10.887 1.00 82.19 202 VAL A O 1
ATOM 1616 N N . LEU A 1 203 ? -8.563 11.118 -12.571 1.00 83.94 203 LEU A N 1
ATOM 1617 C CA . LEU A 1 203 ? -8.079 9.872 -11.953 1.00 83.94 203 LEU A CA 1
ATOM 1618 C C . LEU A 1 203 ? -7.235 10.133 -10.698 1.00 83.94 203 LEU A C 1
ATOM 1620 O O . LEU A 1 203 ? -7.361 9.423 -9.696 1.00 83.94 203 LEU A O 1
ATOM 1624 N N . LEU A 1 204 ? -6.391 11.167 -10.733 1.00 87.94 204 LEU A N 1
ATOM 1625 C CA . LEU A 1 204 ? -5.568 11.562 -9.590 1.00 87.94 204 LEU A CA 1
ATOM 1626 C C . LEU A 1 204 ? -6.431 12.147 -8.471 1.00 87.94 204 LEU A C 1
ATOM 1628 O O . LEU A 1 204 ? -6.277 11.751 -7.318 1.00 87.94 204 LEU A O 1
ATOM 1632 N N . TRP A 1 205 ? -7.410 12.991 -8.804 1.00 88.50 205 TRP A N 1
ATOM 1633 C CA . TRP A 1 205 ? -8.387 13.489 -7.836 1.00 88.50 205 TRP A CA 1
ATOM 1634 C C . TRP A 1 205 ? -9.268 12.377 -7.265 1.00 88.50 205 TRP A C 1
ATOM 1636 O O . TRP A 1 205 ? -9.524 12.355 -6.063 1.00 88.50 205 TRP A O 1
ATOM 1646 N N . GLY A 1 206 ? -9.684 11.406 -8.080 1.00 91.88 206 GLY A N 1
ATOM 1647 C CA . GLY A 1 206 ? -10.364 10.202 -7.599 1.00 91.88 206 GLY A CA 1
ATOM 1648 C C . GLY A 1 206 ? -9.514 9.438 -6.580 1.00 91.88 206 GLY A C 1
ATOM 1649 O O . GLY A 1 206 ? -10.007 9.066 -5.516 1.00 91.88 206 GLY A O 1
ATOM 1650 N N . SER A 1 207 ? -8.217 9.294 -6.858 1.00 94.19 207 SER A N 1
ATOM 1651 C CA . SER A 1 207 ? -7.251 8.670 -5.947 1.00 94.19 207 SER A CA 1
ATOM 1652 C C . SER A 1 207 ? -7.086 9.472 -4.649 1.00 94.19 207 SER A C 1
ATOM 1654 O O . SER A 1 207 ? -7.123 8.902 -3.563 1.00 94.19 207 SER A O 1
ATOM 1656 N N . PHE A 1 208 ? -6.997 10.802 -4.727 1.00 94.88 208 PHE A N 1
ATOM 1657 C CA . PHE A 1 208 ? -6.977 11.670 -3.546 1.00 94.88 208 PHE A CA 1
ATOM 1658 C C . PHE A 1 208 ? -8.221 11.471 -2.671 1.00 94.88 208 PHE A C 1
ATOM 1660 O O . PHE A 1 208 ? -8.101 11.266 -1.463 1.00 94.88 208 PHE A O 1
ATOM 1667 N N . ARG A 1 209 ? -9.416 11.445 -3.275 1.00 94.88 209 ARG A N 1
ATOM 1668 C CA . ARG A 1 209 ? -10.672 11.222 -2.542 1.00 94.88 209 ARG A CA 1
ATOM 1669 C C . ARG A 1 209 ? -10.716 9.852 -1.872 1.00 94.88 209 ARG A C 1
ATOM 1671 O O . ARG A 1 209 ? -11.213 9.755 -0.756 1.00 94.88 209 ARG A O 1
ATOM 1678 N N . LEU A 1 210 ? -10.175 8.809 -2.502 1.00 96.19 210 LEU A N 1
ATOM 1679 C CA . LEU A 1 210 ? -10.059 7.490 -1.873 1.00 96.19 210 LEU A CA 1
ATOM 1680 C C . LEU A 1 210 ? -9.142 7.527 -0.640 1.00 96.19 210 LEU A C 1
ATOM 1682 O O . LEU A 1 210 ? -9.502 6.975 0.398 1.00 96.19 210 LEU A O 1
ATOM 1686 N N . CYS A 1 211 ? -8.004 8.226 -0.703 1.00 97.44 211 CYS A N 1
ATOM 1687 C CA . CYS A 1 211 ? -7.151 8.424 0.472 1.00 97.44 211 CYS A CA 1
ATOM 1688 C C . CYS A 1 211 ? -7.888 9.161 1.602 1.00 97.44 211 CYS A C 1
ATOM 1690 O O . CYS A 1 211 ? -7.822 8.743 2.759 1.00 97.44 211 CYS A O 1
ATOM 1692 N N . VAL A 1 212 ? -8.622 10.229 1.270 1.00 96.12 212 VAL A N 1
ATOM 1693 C CA . VAL A 1 212 ? -9.454 10.971 2.232 1.00 96.12 212 VAL A CA 1
ATOM 1694 C C . VAL A 1 212 ? -10.487 10.045 2.872 1.00 96.12 212 VAL A C 1
ATOM 1696 O O . VAL A 1 212 ? -10.605 10.025 4.093 1.00 96.12 212 VAL A O 1
ATOM 1699 N N . GLN A 1 213 ? -11.179 9.220 2.083 1.00 96.44 213 GLN A N 1
ATOM 1700 C CA . GLN A 1 213 ? -12.181 8.276 2.585 1.00 96.44 213 GLN A CA 1
ATOM 1701 C C . GLN A 1 213 ? -11.598 7.246 3.559 1.00 96.44 213 GLN A C 1
ATOM 1703 O O . GLN A 1 213 ? -12.255 6.913 4.542 1.00 96.44 213 GLN A O 1
ATOM 1708 N N . VAL A 1 214 ? -10.370 6.770 3.334 1.00 97.50 214 VAL A N 1
ATOM 1709 C CA . VAL A 1 214 ? -9.671 5.878 4.278 1.00 97.50 214 VAL A CA 1
ATOM 1710 C C . VAL A 1 214 ? -9.456 6.570 5.626 1.00 97.50 214 VAL A C 1
ATOM 1712 O O . VAL A 1 214 ? -9.742 5.998 6.679 1.00 97.50 214 VAL A O 1
ATOM 1715 N N . ILE A 1 215 ? -9.004 7.825 5.606 1.00 96.56 215 ILE A N 1
ATOM 1716 C CA . ILE A 1 215 ? -8.754 8.600 6.827 1.00 96.56 215 ILE A CA 1
ATOM 1717 C C . ILE A 1 215 ? -10.077 8.926 7.535 1.00 96.56 215 ILE A C 1
ATOM 1719 O O . ILE A 1 215 ? -10.213 8.662 8.729 1.00 96.56 215 ILE A O 1
ATOM 1723 N N . GLN A 1 216 ? -11.083 9.414 6.807 1.00 95.38 216 GLN A N 1
ATOM 1724 C CA . GLN A 1 216 ? -12.424 9.681 7.342 1.00 95.38 216 GLN A CA 1
ATOM 1725 C C . GLN A 1 216 ? -13.071 8.424 7.926 1.00 95.38 216 GLN A C 1
ATOM 1727 O O . GLN A 1 216 ? -13.695 8.484 8.986 1.00 95.38 216 GLN A O 1
ATOM 1732 N N . GLY A 1 217 ? -12.895 7.274 7.268 1.00 94.69 217 GLY A N 1
ATOM 1733 C CA . GLY A 1 217 ? -13.353 5.980 7.760 1.00 94.69 217 GLY A CA 1
ATOM 1734 C C . GLY A 1 217 ? -12.845 5.703 9.171 1.00 94.69 217 GL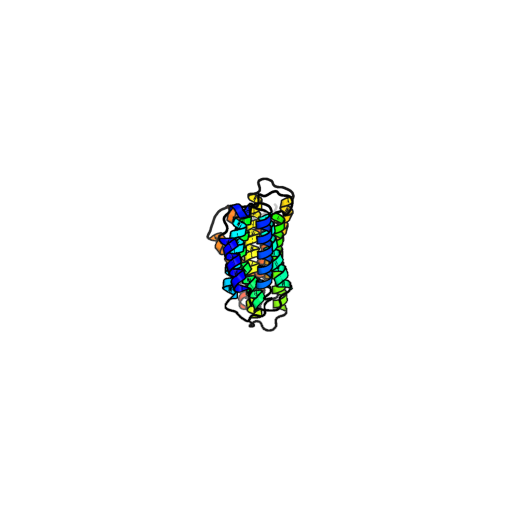Y A C 1
ATOM 1735 O O . GLY A 1 217 ? -13.618 5.274 10.024 1.00 94.69 217 GLY A O 1
ATOM 1736 N N . S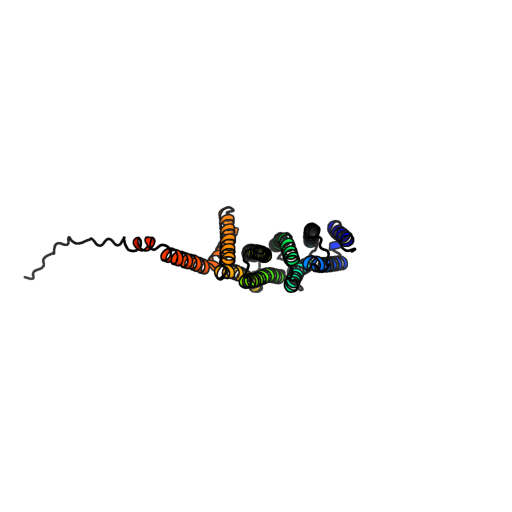ER A 1 218 ? -11.585 6.048 9.463 1.00 94.94 218 SER A N 1
ATOM 1737 C CA . SER A 1 218 ? -11.020 5.828 10.798 1.00 94.94 218 SER A CA 1
ATOM 1738 C C . SER A 1 218 ? -11.688 6.695 11.860 1.00 94.94 218 SER A C 1
ATOM 1740 O O . SER A 1 218 ? -12.037 6.186 12.923 1.00 94.94 218 SER A O 1
ATOM 1742 N N . PHE A 1 219 ? -11.981 7.962 11.554 1.00 92.12 219 PHE A N 1
ATOM 1743 C CA . PHE A 1 219 ? -12.691 8.864 12.467 1.00 92.12 219 PHE A CA 1
ATOM 1744 C C . PHE A 1 219 ? -14.130 8.419 12.726 1.00 92.12 219 PHE A C 1
ATOM 1746 O O . PHE A 1 219 ? -14.652 8.622 13.821 1.00 92.12 219 PHE A O 1
ATOM 1753 N N . ARG A 1 220 ? -14.755 7.772 11.742 1.00 90.06 220 ARG A N 1
ATOM 1754 C CA . ARG A 1 220 ? -16.129 7.265 11.822 1.00 90.06 220 ARG A CA 1
ATOM 1755 C C . ARG A 1 220 ? -16.219 5.820 12.323 1.00 90.06 220 ARG A C 1
ATOM 1757 O O . ARG A 1 220 ? -17.330 5.322 12.497 1.00 90.06 220 ARG A O 1
ATOM 1764 N N . SER A 1 221 ? -15.090 5.147 12.558 1.00 88.56 221 SER A N 1
ATOM 1765 C CA . SER A 1 221 ? -15.085 3.764 13.039 1.00 88.56 221 SER A CA 1
ATOM 1766 C C . SER A 1 221 ? -15.691 3.684 14.439 1.00 88.56 221 SER A C 1
ATOM 1768 O O . SER A 1 221 ? -15.397 4.487 15.327 1.00 88.56 221 SER A O 1
ATOM 1770 N N . THR A 1 222 ? -16.526 2.671 14.655 1.00 84.88 222 THR A N 1
ATOM 1771 C CA . THR A 1 222 ? -17.079 2.349 15.978 1.00 84.88 222 THR A CA 1
ATOM 1772 C C . THR A 1 222 ? -16.032 1.711 16.892 1.00 84.88 222 THR A C 1
ATOM 1774 O O . THR A 1 222 ? -16.231 1.618 18.106 1.00 84.88 222 THR A O 1
ATOM 1777 N N . ASN A 1 223 ? -14.898 1.276 16.336 1.00 87.88 223 ASN A N 1
ATOM 1778 C CA . ASN A 1 223 ? -13.802 0.727 17.107 1.00 87.88 223 ASN A CA 1
ATOM 1779 C C . ASN A 1 223 ? -12.872 1.843 17.595 1.00 87.88 223 ASN A C 1
ATOM 1781 O O . ASN A 1 223 ? -12.150 2.464 16.815 1.00 87.88 223 ASN A O 1
ATOM 1785 N N . ILE A 1 224 ? -12.827 2.038 18.916 1.00 87.31 224 ILE A N 1
ATOM 1786 C CA . ILE A 1 224 ? -12.025 3.100 19.536 1.00 87.31 224 ILE A CA 1
ATOM 1787 C C . ILE A 1 224 ? -10.533 3.029 19.181 1.00 87.31 224 ILE A C 1
ATOM 1789 O O . ILE A 1 224 ? -9.889 4.065 19.086 1.00 87.31 224 ILE A O 1
ATOM 1793 N N . GLN A 1 225 ? -9.970 1.838 18.949 1.00 89.50 225 GLN A N 1
ATOM 1794 C CA . GLN A 1 225 ?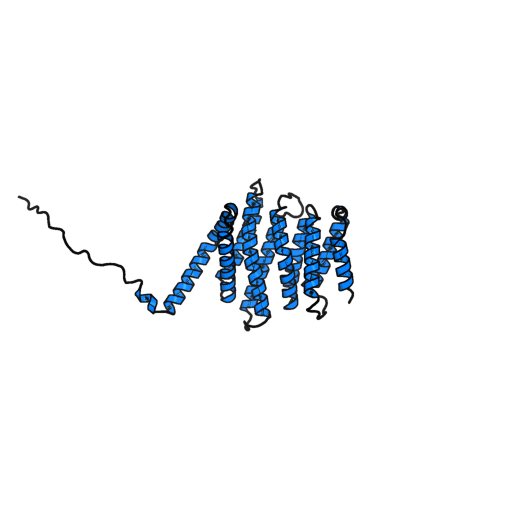 -8.560 1.722 18.566 1.00 89.50 225 GLN A CA 1
ATOM 1795 C C . GLN A 1 225 ? -8.333 2.204 17.134 1.00 89.50 225 GLN A C 1
ATOM 1797 O O . GLN A 1 225 ? -7.393 2.951 16.891 1.00 89.50 225 GLN A O 1
ATOM 1802 N N . VAL A 1 226 ? -9.225 1.861 16.202 1.00 92.25 226 VAL A N 1
ATOM 1803 C CA . VAL A 1 226 ? -9.156 2.346 14.814 1.00 92.25 226 VAL A CA 1
ATOM 1804 C C . VAL A 1 226 ? -9.307 3.866 14.768 1.00 92.25 226 VAL A C 1
ATOM 1806 O O . VAL A 1 226 ? -8.532 4.544 14.094 1.00 92.25 226 VAL A O 1
ATOM 1809 N N . HIS A 1 227 ? -10.231 4.399 15.567 1.00 90.25 227 HIS A N 1
ATOM 1810 C CA . HIS A 1 227 ? -10.408 5.835 15.755 1.00 90.25 227 HIS A CA 1
ATOM 1811 C C . HIS A 1 227 ? -9.132 6.522 16.271 1.00 90.25 227 HIS A C 1
ATOM 1813 O O . HIS A 1 227 ? -8.671 7.512 15.699 1.00 90.25 227 HIS A O 1
ATOM 1819 N N . MET A 1 228 ? -8.510 5.965 17.315 1.00 90.81 228 MET A N 1
ATOM 1820 C CA . MET A 1 228 ? -7.268 6.496 17.885 1.00 90.81 228 MET A CA 1
ATOM 1821 C C . MET A 1 228 ? -6.086 6.423 16.912 1.00 90.81 228 MET A C 1
ATOM 1823 O O . MET A 1 228 ? -5.296 7.365 16.860 1.00 90.81 228 MET A O 1
ATOM 1827 N N . LEU A 1 229 ? -5.971 5.351 16.120 1.00 94.56 229 LEU A N 1
ATOM 1828 C CA . LEU A 1 229 ? -4.934 5.224 15.091 1.00 94.56 229 LEU A CA 1
ATOM 1829 C C . LEU A 1 229 ? -5.060 6.325 14.032 1.00 94.56 229 LEU A C 1
ATOM 1831 O O . LEU A 1 229 ? -4.054 6.934 13.669 1.00 94.56 229 LEU A O 1
ATOM 1835 N N . GLY A 1 230 ? -6.285 6.620 13.586 1.00 93.75 230 GLY A N 1
ATOM 1836 C CA . GLY A 1 230 ? -6.566 7.723 12.666 1.00 93.75 230 GLY A CA 1
ATOM 1837 C C . GLY A 1 230 ? -6.060 9.062 13.191 1.00 93.75 230 GLY A C 1
ATOM 1838 O O . GLY A 1 230 ? -5.293 9.761 12.524 1.00 93.75 230 GLY A O 1
ATOM 1839 N N . LEU A 1 231 ? -6.444 9.398 14.427 1.00 92.50 231 LEU A N 1
ATOM 1840 C CA . LEU A 1 231 ? -6.024 10.640 15.081 1.00 92.50 231 LEU A CA 1
ATOM 1841 C C . LEU A 1 231 ? -4.510 10.697 15.290 1.00 92.50 231 LEU A C 1
ATOM 1843 O O . LEU A 1 231 ? -3.900 11.749 15.099 1.00 92.50 231 LEU A O 1
ATOM 1847 N N . GLN A 1 232 ? -3.894 9.576 15.667 1.00 93.81 232 GLN A N 1
ATOM 1848 C CA . GLN A 1 232 ? -2.452 9.486 15.862 1.00 93.81 232 GLN A CA 1
ATOM 1849 C C . GLN A 1 232 ? -1.697 9.781 14.565 1.00 93.81 232 GLN A C 1
ATOM 1851 O O . GLN A 1 232 ? -0.787 10.608 14.576 1.00 93.81 232 GLN A O 1
ATOM 1856 N N . VAL A 1 233 ? -2.074 9.137 13.456 1.00 93.94 233 VAL A N 1
ATOM 1857 C CA . VAL A 1 233 ? -1.419 9.344 12.156 1.00 93.94 233 VAL A CA 1
ATOM 1858 C C . VAL A 1 233 ? -1.566 10.789 11.704 1.00 93.94 233 VAL A C 1
ATOM 1860 O O . VAL A 1 233 ? -0.568 11.414 11.344 1.00 93.94 233 VAL A O 1
ATOM 1863 N N . LEU A 1 234 ? -2.777 11.348 11.784 1.00 91.06 234 LEU A N 1
ATOM 1864 C CA . LEU A 1 234 ? -3.006 12.730 11.379 1.00 91.06 234 LEU A CA 1
ATOM 1865 C C . LEU A 1 234 ? -2.225 13.717 12.255 1.00 91.06 234 LEU A C 1
ATOM 1867 O O . LEU A 1 234 ? -1.626 14.653 11.731 1.00 91.06 234 LEU A O 1
ATOM 1871 N N . ARG A 1 235 ? -2.171 13.492 13.574 1.00 90.88 235 ARG A N 1
ATOM 1872 C CA . ARG A 1 235 ? -1.354 14.298 14.490 1.00 90.88 235 ARG A CA 1
ATOM 1873 C C . ARG A 1 235 ? 0.123 14.239 14.111 1.00 90.88 235 ARG A C 1
ATOM 1875 O O . ARG A 1 235 ? 0.758 15.285 14.016 1.00 90.88 235 ARG A O 1
ATOM 1882 N N . SER A 1 236 ? 0.673 13.040 13.916 1.00 90.94 236 SER A N 1
ATOM 1883 C CA . SER A 1 236 ? 2.078 12.860 13.534 1.00 90.94 236 SER A CA 1
ATOM 1884 C C . SER A 1 236 ? 2.389 13.530 12.197 1.00 90.94 236 SER A C 1
ATOM 1886 O O . SER A 1 236 ? 3.444 14.143 12.053 1.00 90.94 236 SER A O 1
ATOM 1888 N N . TYR A 1 237 ? 1.459 13.459 11.244 1.00 88.12 237 TYR A N 1
ATOM 1889 C CA . TYR A 1 237 ? 1.583 14.129 9.958 1.00 88.12 237 TYR A CA 1
ATOM 1890 C C . TYR A 1 237 ? 1.564 15.654 10.097 1.00 88.12 237 TYR A C 1
ATOM 1892 O O . TYR A 1 237 ? 2.505 16.310 9.662 1.00 88.12 237 TYR A O 1
ATOM 1900 N N . ALA A 1 238 ? 0.564 16.219 10.779 1.00 85.81 238 ALA A N 1
ATOM 1901 C CA . ALA A 1 238 ? 0.469 17.659 11.015 1.00 85.81 238 ALA A CA 1
ATOM 1902 C C . ALA A 1 238 ? 1.708 18.202 11.738 1.00 85.81 238 ALA A C 1
ATOM 1904 O O . ALA A 1 238 ? 2.261 19.224 11.345 1.00 85.81 238 ALA A O 1
ATOM 1905 N N . GLN A 1 239 ? 2.192 17.489 12.759 1.00 87.00 239 GLN A N 1
ATOM 1906 C CA . GLN A 1 239 ? 3.402 17.876 13.478 1.00 87.00 239 GLN A CA 1
ATOM 1907 C C . GLN A 1 239 ? 4.624 17.910 12.554 1.00 87.00 239 GLN A C 1
ATOM 1909 O O . GLN A 1 239 ? 5.397 18.862 12.617 1.00 87.00 239 GLN A O 1
ATOM 1914 N N . LYS A 1 240 ? 4.777 16.909 11.680 1.00 85.75 240 LYS A N 1
ATOM 1915 C CA . LYS A 1 240 ? 5.877 16.854 10.715 1.00 85.75 240 LYS A CA 1
ATOM 1916 C C . LYS A 1 240 ? 5.829 18.028 9.733 1.00 85.75 240 LYS A C 1
ATOM 1918 O O . LYS A 1 240 ? 6.840 18.703 9.550 1.00 85.75 240 LYS A O 1
ATOM 1923 N N . GLU A 1 241 ? 4.667 18.302 9.143 1.00 81.62 241 GLU A N 1
ATOM 1924 C CA . GLU A 1 241 ? 4.515 19.388 8.164 1.00 81.62 241 GLU A CA 1
ATOM 1925 C C . GLU A 1 241 ? 4.750 20.771 8.788 1.00 81.62 241 GLU A C 1
ATOM 1927 O O . GLU A 1 241 ? 5.411 21.610 8.182 1.00 81.62 241 GLU A O 1
ATOM 1932 N N . LEU A 1 242 ? 4.308 20.986 10.032 1.00 78.12 242 LEU A N 1
ATOM 1933 C CA . LEU A 1 242 ? 4.553 22.234 10.762 1.00 78.12 242 LEU A CA 1
ATOM 1934 C C . LEU A 1 242 ? 6.036 22.446 11.109 1.00 78.12 242 LEU A C 1
ATOM 1936 O O . LEU A 1 242 ? 6.477 23.587 11.224 1.00 78.12 242 LEU A O 1
ATOM 1940 N N . THR A 1 243 ? 6.816 21.372 11.272 1.00 79.81 243 THR A N 1
ATOM 1941 C CA . THR A 1 243 ? 8.257 21.464 11.570 1.00 79.81 243 THR A CA 1
ATOM 1942 C C . THR A 1 243 ? 9.148 21.600 10.334 1.00 79.81 243 THR A C 1
ATOM 1944 O O . THR A 1 243 ? 10.226 22.177 10.431 1.00 79.81 243 THR A O 1
ATOM 1947 N N . GLU A 1 244 ? 8.729 21.086 9.174 1.00 67.88 244 GLU A N 1
ATOM 1948 C CA . GLU A 1 244 ? 9.548 21.033 7.948 1.00 67.88 244 GLU A CA 1
ATOM 1949 C C . GLU A 1 244 ? 9.297 22.208 6.972 1.00 67.88 244 GLU A C 1
ATOM 1951 O O . GLU A 1 244 ? 9.664 22.111 5.801 1.00 67.88 244 GLU A O 1
ATOM 1956 N N . GLY A 1 245 ? 8.670 23.289 7.454 1.00 54.25 245 GLY A N 1
ATOM 1957 C CA . GLY A 1 245 ? 8.095 24.425 6.716 1.00 54.25 245 GLY A CA 1
ATOM 1958 C C . GLY A 1 245 ? 8.727 24.805 5.370 1.00 54.25 245 GLY A C 1
ATOM 1959 O O . GLY A 1 245 ? 9.609 25.657 5.304 1.00 54.25 245 GLY A O 1
ATOM 1960 N N . SER A 1 246 ? 8.189 24.247 4.281 1.00 57.34 246 SER A N 1
ATOM 1961 C CA . SER A 1 246 ? 8.344 24.777 2.921 1.00 57.34 246 SER A CA 1
ATOM 1962 C C . SER A 1 246 ? 6.964 25.074 2.328 1.00 57.34 246 SER A C 1
ATOM 1964 O O . SER A 1 246 ? 6.050 24.267 2.496 1.00 57.34 246 SER A O 1
ATOM 1966 N N . GLU A 1 247 ? 6.808 26.188 1.609 1.00 57.25 247 GLU A N 1
ATOM 1967 C CA . GLU A 1 247 ? 5.505 26.691 1.125 1.00 57.25 247 GLU A CA 1
ATOM 1968 C C . GLU A 1 247 ? 4.694 25.639 0.339 1.00 57.25 247 GLU A C 1
ATOM 1970 O O . GLU A 1 247 ? 3.541 25.378 0.667 1.00 57.25 247 GLU A O 1
ATOM 1975 N N . THR A 1 248 ? 5.320 24.905 -0.588 1.00 54.88 248 THR A N 1
ATOM 1976 C CA . THR A 1 248 ? 4.654 23.862 -1.402 1.00 54.88 248 THR A CA 1
ATOM 1977 C C . THR A 1 248 ? 4.184 22.632 -0.613 1.00 54.88 248 THR A C 1
ATOM 1979 O O . THR A 1 248 ? 3.243 21.940 -1.012 1.00 54.88 248 THR A O 1
ATOM 1982 N N . LYS A 1 249 ? 4.816 22.338 0.531 1.00 60.41 249 LYS A N 1
ATOM 1983 C CA . LYS A 1 249 ? 4.381 21.259 1.435 1.00 60.41 249 LYS A CA 1
ATOM 1984 C C . LYS A 1 249 ? 3.119 21.663 2.201 1.00 60.41 249 LYS A C 1
ATOM 1986 O O . LYS A 1 249 ? 2.272 20.812 2.477 1.00 60.41 249 LYS A O 1
ATOM 1991 N N . LEU A 1 250 ? 2.991 22.956 2.496 1.00 64.62 250 LEU A N 1
ATOM 1992 C CA . LEU A 1 250 ? 1.883 23.533 3.244 1.00 64.62 250 LEU A CA 1
ATOM 1993 C C . LEU A 1 250 ? 0.581 23.479 2.433 1.00 64.62 250 LEU A C 1
ATOM 1995 O O . LEU A 1 250 ? -0.432 23.057 2.977 1.00 64.62 250 LEU A O 1
ATOM 1999 N N . ASP A 1 251 ? 0.615 23.746 1.125 1.00 72.88 251 ASP A N 1
ATOM 2000 C CA . ASP A 1 251 ? -0.582 23.682 0.265 1.00 72.88 251 ASP A CA 1
ATOM 2001 C C . ASP A 1 251 ? -1.190 22.272 0.187 1.00 72.88 251 ASP A C 1
ATOM 2003 O O . ASP A 1 251 ? -2.402 22.084 0.311 1.00 72.88 251 ASP A O 1
ATOM 2007 N N . SER A 1 252 ? -0.337 21.253 0.053 1.00 75.62 252 SER A N 1
ATOM 2008 C CA . SER A 1 252 ? -0.764 19.846 0.015 1.00 75.62 252 SER A CA 1
ATOM 2009 C C . SER A 1 252 ? -1.356 19.389 1.353 1.00 75.62 252 SER A C 1
ATOM 2011 O O . SER A 1 252 ? -2.337 18.644 1.390 1.00 75.62 252 SER A O 1
ATOM 2013 N N . PHE A 1 253 ? -0.772 19.850 2.464 1.00 77.94 253 PHE A N 1
ATOM 2014 C CA . PHE A 1 253 ? -1.305 19.630 3.807 1.00 77.94 253 PHE A CA 1
ATOM 2015 C C . PHE A 1 253 ? -2.659 20.323 4.000 1.00 77.94 253 PHE A C 1
ATOM 2017 O O . PHE A 1 253 ? -3.595 19.693 4.492 1.00 77.94 253 PHE A O 1
ATOM 2024 N N . MET A 1 254 ? -2.782 21.584 3.577 1.00 82.50 254 MET A N 1
ATOM 2025 C CA . MET A 1 254 ? -4.011 22.363 3.712 1.00 82.50 254 MET A CA 1
ATOM 2026 C C . MET A 1 254 ? -5.159 21.752 2.909 1.00 82.50 254 MET A C 1
ATOM 2028 O O . MET A 1 254 ? -6.249 21.618 3.455 1.00 82.50 254 MET A O 1
ATOM 2032 N N . MET A 1 255 ? -4.915 21.279 1.681 1.00 85.88 255 MET A N 1
ATOM 2033 C CA . MET A 1 255 ? -5.933 20.563 0.898 1.00 85.88 255 MET A CA 1
ATOM 2034 C C . MET A 1 255 ? -6.472 19.327 1.625 1.00 85.88 255 MET A C 1
ATOM 2036 O O . MET A 1 255 ? -7.685 19.145 1.722 1.00 85.88 255 MET A O 1
ATOM 2040 N N . LEU A 1 256 ? -5.586 18.491 2.177 1.00 88.00 256 LEU A N 1
ATOM 2041 C CA . LEU A 1 256 ? -6.009 17.325 2.953 1.00 88.00 256 LEU A CA 1
ATOM 2042 C C . LEU A 1 256 ? -6.776 17.740 4.218 1.00 88.00 256 LEU A C 1
ATOM 2044 O O . LEU A 1 256 ? -7.793 17.136 4.550 1.00 88.00 256 LEU A O 1
ATOM 2048 N N . LEU A 1 257 ? -6.304 18.767 4.926 1.00 86.44 257 LEU A N 1
ATOM 2049 C CA . LEU A 1 257 ? -6.938 19.245 6.150 1.00 86.44 257 LEU A CA 1
ATOM 2050 C C . LEU A 1 257 ? -8.347 19.788 5.889 1.00 86.44 257 LEU A C 1
ATOM 2052 O O . LEU A 1 257 ? -9.250 19.497 6.669 1.00 86.44 257 LEU A O 1
ATOM 2056 N N . THR A 1 258 ? -8.552 20.531 4.798 1.00 88.94 258 THR A N 1
ATOM 2057 C CA . THR A 1 258 ? -9.862 21.078 4.419 1.00 88.94 258 THR A CA 1
ATOM 2058 C C . THR A 1 258 ? -10.899 19.975 4.218 1.00 88.94 258 THR A C 1
ATOM 2060 O O . THR A 1 258 ? -12.011 20.090 4.730 1.00 88.94 258 THR A O 1
ATOM 2063 N N . GLU A 1 259 ? -10.532 18.875 3.558 1.00 92.38 259 GLU A N 1
ATOM 2064 C CA . GLU A 1 259 ? -11.424 17.724 3.356 1.00 92.38 259 GLU A CA 1
ATOM 2065 C C . GLU A 1 259 ? -11.741 16.966 4.657 1.00 92.38 259 GLU A C 1
ATOM 2067 O O . GLU A 1 259 ? -12.808 16.368 4.796 1.00 92.38 259 GLU A O 1
ATOM 2072 N N . LEU A 1 260 ? -10.829 16.994 5.634 1.00 92.31 260 LEU A N 1
ATOM 2073 C CA . LEU A 1 260 ? -10.986 16.310 6.924 1.00 92.31 260 LEU A CA 1
ATOM 2074 C C . LEU A 1 260 ? -11.606 17.191 8.014 1.00 92.31 260 LEU A C 1
ATOM 2076 O O . LEU A 1 260 ? -11.946 16.692 9.088 1.00 92.31 260 LEU A O 1
ATOM 2080 N N . LEU A 1 261 ? -11.749 18.495 7.770 1.00 89.38 261 LEU A N 1
ATOM 2081 C CA . LEU A 1 261 ? -12.097 19.474 8.796 1.00 89.38 261 LEU A CA 1
ATOM 2082 C C . LEU A 1 261 ? -13.450 19.169 9.451 1.00 89.38 261 LEU A C 1
ATOM 2084 O O . LEU A 1 261 ? -13.565 19.203 10.676 1.00 89.38 261 LEU A O 1
ATOM 2088 N N . GLY A 1 262 ? -14.459 18.826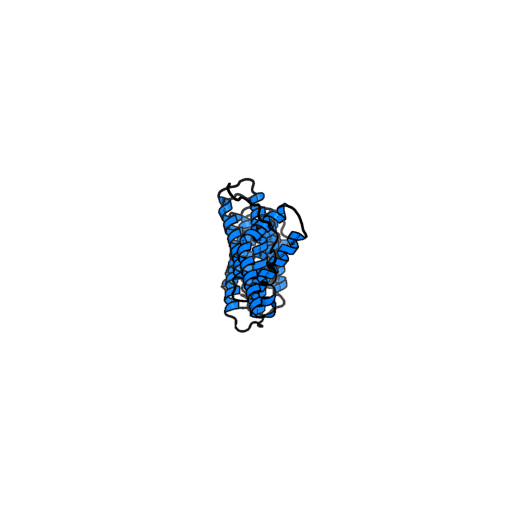 8.646 1.00 88.62 262 GLY A N 1
ATOM 2089 C CA . GLY A 1 262 ? -15.791 18.475 9.145 1.00 88.62 262 GLY A CA 1
ATOM 2090 C C . GLY A 1 262 ? -15.774 17.248 10.059 1.00 88.62 262 GLY A C 1
ATOM 2091 O O . GLY A 1 262 ? -16.381 17.262 11.130 1.00 88.62 262 GLY A O 1
ATOM 2092 N N . ASP A 1 263 ? -15.026 16.211 9.678 1.00 91.06 263 ASP A N 1
ATOM 2093 C CA . ASP A 1 263 ? -14.866 15.011 10.498 1.00 91.06 263 ASP A CA 1
ATOM 2094 C C . ASP A 1 263 ? -14.126 15.315 11.803 1.00 91.06 263 ASP A C 1
ATOM 2096 O O . ASP A 1 263 ? -14.551 14.867 12.865 1.00 91.06 263 ASP A O 1
ATOM 2100 N N . LEU A 1 264 ? -13.072 16.133 11.759 1.00 87.81 264 LEU A N 1
ATOM 2101 C CA . LEU A 1 264 ? -12.337 16.549 12.956 1.00 87.81 264 LEU A CA 1
ATOM 2102 C C . LEU A 1 264 ? -13.213 17.323 13.939 1.00 87.81 264 LEU A C 1
ATOM 2104 O O . LEU A 1 264 ? -13.178 17.039 15.138 1.00 87.81 264 LEU A O 1
ATOM 2108 N N . PHE A 1 265 ? -14.029 18.259 13.449 1.00 87.62 265 PHE A N 1
ATOM 2109 C CA . PHE A 1 265 ? -14.988 18.970 14.291 1.00 87.62 265 PHE A CA 1
ATOM 2110 C C . PHE A 1 265 ? -15.988 18.015 14.940 1.00 87.62 265 PHE A C 1
ATOM 2112 O O . PHE A 1 265 ? -16.254 18.140 16.135 1.00 87.62 265 PHE A O 1
ATOM 2119 N N . LEU A 1 266 ? -16.486 17.023 14.198 1.00 87.62 266 LEU A N 1
ATOM 2120 C CA . LEU A 1 266 ? -17.390 16.013 14.743 1.00 87.62 266 LEU A CA 1
ATOM 2121 C C . LEU A 1 266 ? -16.714 15.176 15.843 1.00 87.62 266 LEU A C 1
ATOM 2123 O O . LEU A 1 266 ? -17.320 14.910 16.885 1.00 87.62 266 LEU A O 1
ATOM 2127 N N . VAL A 1 267 ? -15.444 14.799 15.664 1.00 85.56 267 VAL A N 1
ATOM 2128 C CA . VAL A 1 267 ? -14.662 14.096 16.697 1.00 85.56 267 VAL A CA 1
ATOM 2129 C C . VAL A 1 267 ? -14.472 14.962 17.947 1.00 85.56 267 VAL A C 1
ATOM 2131 O O . VAL A 1 267 ? -14.651 14.483 19.071 1.00 85.56 267 VAL A O 1
ATOM 2134 N N . MET A 1 268 ? -14.152 16.246 17.784 1.00 84.12 268 MET A N 1
ATOM 2135 C CA . MET A 1 268 ? -14.019 17.173 18.913 1.00 84.12 268 MET A CA 1
ATOM 2136 C C . MET A 1 268 ? -15.347 17.341 19.654 1.00 84.12 268 MET A C 1
ATOM 2138 O O . MET A 1 268 ? -15.391 17.221 20.877 1.00 84.12 268 MET A O 1
ATOM 2142 N N . GLU A 1 269 ? -16.440 17.565 18.925 1.00 84.81 269 GLU A N 1
ATOM 2143 C CA . GLU A 1 269 ? -17.770 17.753 19.500 1.00 84.81 269 GLU A CA 1
ATOM 2144 C C . GLU A 1 269 ? -18.231 16.512 20.277 1.00 84.81 269 GLU A C 1
ATOM 2146 O O . GLU A 1 269 ? -18.720 16.621 21.405 1.00 84.81 269 GLU A O 1
ATOM 2151 N N . THR A 1 270 ? -18.058 15.320 19.703 1.00 83.12 270 THR A N 1
ATOM 2152 C CA . THR A 1 270 ? -18.423 14.054 20.357 1.00 83.12 270 THR A CA 1
ATOM 2153 C C . THR A 1 270 ? -17.598 13.812 21.619 1.00 83.12 270 THR A C 1
ATOM 2155 O O . THR A 1 270 ? -18.169 13.496 22.666 1.00 83.12 270 THR A O 1
ATOM 2158 N N . THR A 1 271 ? -16.286 14.048 21.566 1.00 81.00 271 THR A N 1
ATOM 2159 C CA . THR A 1 271 ? -15.391 13.925 22.727 1.00 81.00 271 THR A CA 1
ATOM 2160 C C . THR A 1 271 ? -15.772 14.910 23.835 1.00 81.00 271 THR A C 1
ATOM 2162 O O . THR A 1 271 ? -15.903 14.520 24.998 1.00 81.00 271 THR A O 1
ATOM 2165 N N . LEU A 1 272 ? -16.034 16.174 23.484 1.00 80.06 272 LEU A N 1
ATOM 2166 C CA . LEU A 1 272 ? -16.476 17.198 24.431 1.00 80.06 272 LEU A CA 1
ATOM 2167 C C . LEU A 1 272 ? -17.813 16.817 25.075 1.00 80.06 272 LEU A C 1
ATOM 2169 O O . LEU A 1 272 ? -17.932 16.848 26.298 1.00 80.06 272 LEU A O 1
ATOM 2173 N N . LYS A 1 273 ? -18.810 16.384 24.292 1.00 83.00 273 LYS A N 1
ATOM 2174 C CA . LYS A 1 273 ? -20.111 15.933 24.820 1.00 83.00 273 LYS A CA 1
ATOM 2175 C C . LYS A 1 273 ? -19.965 14.792 25.826 1.00 83.00 273 LYS A C 1
ATOM 2177 O O . LYS A 1 273 ? -20.679 14.781 26.830 1.00 83.00 273 LYS A O 1
ATOM 2182 N N . VAL A 1 274 ? -19.060 13.843 25.583 1.00 78.69 274 VAL A N 1
ATOM 2183 C CA . VAL A 1 274 ? -18.767 12.759 26.534 1.00 78.69 274 VAL A CA 1
ATOM 2184 C C . VAL A 1 274 ? -18.145 13.320 27.814 1.00 78.69 274 VAL A C 1
ATOM 2186 O O . VAL A 1 274 ? -18.626 13.003 28.900 1.00 78.69 274 VAL A O 1
ATOM 2189 N N . LEU A 1 275 ? -17.158 14.214 27.710 1.00 73.62 275 LEU A N 1
ATOM 2190 C CA . LEU A 1 275 ? -16.527 14.849 28.873 1.00 73.62 275 LEU A CA 1
ATOM 2191 C C . LEU A 1 275 ? -17.534 15.629 29.734 1.00 73.62 275 LEU A C 1
ATOM 2193 O O . LEU A 1 275 ? -17.561 15.444 30.948 1.00 73.62 275 LEU A O 1
ATOM 2197 N N . TYR A 1 276 ? -18.425 16.420 29.127 1.00 72.75 276 TYR A N 1
ATOM 2198 C CA . TYR A 1 276 ? -19.477 17.153 29.851 1.00 72.75 276 TYR A CA 1
ATOM 2199 C C . TYR A 1 276 ? -20.524 16.239 30.509 1.00 72.75 276 TYR A C 1
ATOM 2201 O O . TYR A 1 276 ? -21.151 16.633 31.495 1.00 72.75 276 TYR A O 1
ATOM 2209 N N . ARG A 1 277 ? -20.743 15.026 29.979 1.00 70.44 277 ARG A N 1
ATOM 2210 C CA . ARG A 1 277 ? -21.635 14.024 30.590 1.00 70.44 277 ARG A CA 1
ATOM 2211 C C . ARG A 1 277 ? -20.976 13.296 31.761 1.00 70.44 277 ARG A C 1
ATOM 2213 O O . ARG A 1 277 ? -21.654 13.030 32.747 1.00 70.44 277 ARG A O 1
ATOM 2220 N N . VAL A 1 278 ? -19.685 12.980 31.651 1.00 71.25 278 VAL A N 1
ATOM 2221 C CA . VAL A 1 278 ? -18.923 12.232 32.667 1.00 71.25 278 VAL A CA 1
ATOM 2222 C C . VAL A 1 278 ? -18.460 13.135 33.816 1.00 71.25 278 VAL A C 1
ATOM 2224 O O . VAL A 1 278 ? -18.384 12.679 34.954 1.00 71.25 278 VAL A O 1
ATOM 2227 N N . TYR A 1 279 ? -18.229 14.425 33.555 1.00 59.50 279 TYR A N 1
ATOM 2228 C CA . TYR A 1 279 ? -17.819 15.412 34.555 1.00 59.50 279 TYR A CA 1
ATOM 2229 C C . TYR A 1 279 ? -18.854 16.548 34.678 1.00 59.50 279 TYR A C 1
ATOM 2231 O O . TYR A 1 279 ? -18.699 17.605 34.056 1.00 59.50 279 TYR A O 1
ATOM 2239 N N . PRO A 1 280 ? -19.893 16.396 35.528 1.00 56.78 280 PRO A N 1
ATOM 2240 C CA . PRO A 1 280 ? -20.913 17.426 35.747 1.00 56.78 280 PRO A CA 1
ATOM 2241 C C . PRO A 1 280 ? -20.355 18.761 36.263 1.00 56.78 280 PRO A C 1
ATOM 2243 O O . PRO A 1 280 ? -21.012 19.790 36.120 1.00 56.78 280 PRO A O 1
ATOM 2246 N N . CYS A 1 281 ? -19.145 18.774 36.833 1.00 54.25 281 CYS A N 1
ATOM 2247 C CA . CYS A 1 281 ? -18.482 19.984 37.328 1.00 54.25 281 CYS A CA 1
ATOM 2248 C C . CYS A 1 281 ? -18.226 21.041 36.237 1.00 54.25 281 CYS A C 1
ATOM 2250 O O . CYS A 1 281 ? -18.101 22.218 36.563 1.00 54.25 281 CYS A O 1
ATOM 2252 N N . PHE A 1 282 ? -18.221 20.666 34.953 1.00 48.91 282 PHE A N 1
ATOM 2253 C CA . PHE A 1 282 ? -18.084 21.621 33.848 1.00 48.91 282 PHE A CA 1
ATOM 2254 C C . PHE A 1 282 ? -19.396 22.316 33.441 1.00 48.91 282 PHE A C 1
ATOM 2256 O O . PHE A 1 282 ? -19.354 23.291 32.691 1.00 48.91 282 PHE A O 1
ATOM 2263 N N . LYS A 1 283 ? -20.564 21.901 33.961 1.00 48.25 283 LYS A N 1
ATOM 2264 C CA . LYS A 1 283 ? -21.839 22.613 33.719 1.00 48.25 283 LYS A CA 1
ATOM 2265 C C . LYS A 1 283 ? -21.884 24.017 34.339 1.00 48.25 283 LYS A C 1
ATOM 2267 O O . LYS A 1 283 ? -22.726 24.812 33.944 1.00 48.25 283 LYS A O 1
ATOM 2272 N N . GLY A 1 284 ? -21.006 24.328 35.296 1.00 45.25 284 GLY A N 1
ATOM 2273 C CA . GLY A 1 284 ? -21.049 25.579 36.062 1.00 45.25 284 GLY A CA 1
ATOM 2274 C C . GLY A 1 284 ? -20.319 26.781 35.452 1.00 45.25 284 GLY A C 1
ATOM 2275 O O . GLY A 1 284 ? -20.422 27.866 36.019 1.00 45.25 284 GLY A O 1
ATOM 2276 N N . VAL A 1 285 ? -19.583 26.612 34.346 1.00 45.84 285 VAL A N 1
ATOM 2277 C CA . VAL A 1 285 ? -18.736 27.684 33.776 1.00 45.84 285 VAL A CA 1
ATOM 2278 C C . VAL A 1 285 ? -19.387 28.374 32.569 1.00 45.84 285 VAL A C 1
ATOM 2280 O O . VAL A 1 285 ? -19.123 29.540 32.325 1.00 45.84 285 VAL A O 1
ATOM 2283 N N . ALA A 1 286 ? -20.314 27.724 31.857 1.00 41.72 286 ALA A N 1
ATOM 2284 C CA . ALA A 1 286 ? -20.958 28.316 30.674 1.00 41.72 286 ALA A CA 1
ATOM 2285 C C . ALA A 1 286 ? -22.150 29.252 30.983 1.00 41.72 286 ALA A C 1
ATOM 2287 O O . ALA A 1 286 ? -22.719 29.836 30.067 1.00 41.72 286 ALA A O 1
ATOM 2288 N N . THR A 1 287 ? -22.552 29.398 32.251 1.00 40.78 287 THR A N 1
ATOM 2289 C CA . THR A 1 287 ? -23.674 30.272 32.664 1.00 40.78 287 THR A CA 1
ATOM 2290 C C . THR A 1 287 ? -23.262 31.415 33.589 1.00 40.78 287 THR A C 1
ATOM 2292 O O . THR A 1 287 ? -24.123 32.125 34.102 1.00 40.78 287 THR A O 1
ATOM 2295 N N . ARG A 1 288 ? -21.964 31.614 33.828 1.00 40.25 288 ARG A N 1
ATOM 2296 C CA . ARG A 1 288 ? -21.451 32.786 34.542 1.00 40.25 288 ARG A CA 1
ATOM 2297 C C . ARG A 1 288 ? -20.514 33.511 33.602 1.00 40.25 288 ARG A C 1
ATOM 2299 O O . ARG A 1 288 ? -19.351 33.162 33.561 1.00 40.25 288 ARG A O 1
ATOM 2306 N N . ASP A 1 289 ? -21.091 34.374 32.774 1.00 38.97 289 ASP A N 1
ATOM 2307 C CA . ASP A 1 289 ? -20.501 35.631 32.290 1.00 38.97 289 ASP A CA 1
ATOM 2308 C C . ASP A 1 289 ? -21.461 36.260 31.268 1.00 38.97 289 ASP A C 1
ATOM 2310 O O . ASP A 1 289 ? -21.177 36.435 30.088 1.00 38.97 289 ASP A O 1
ATOM 2314 N N . LEU A 1 290 ? -22.658 36.599 31.748 1.00 34.22 290 LEU A N 1
ATOM 2315 C CA . LEU A 1 290 ? -23.419 37.721 31.209 1.00 34.22 290 LEU A CA 1
ATOM 2316 C C . LEU A 1 290 ? -23.617 38.688 32.378 1.00 34.22 290 LEU A C 1
ATOM 2318 O O . LEU A 1 290 ? -24.437 38.410 33.258 1.00 34.22 290 LEU A O 1
ATOM 2322 N N . PRO A 1 291 ? -22.847 39.787 32.459 1.00 35.62 291 PRO A N 1
ATOM 2323 C CA . PRO A 1 291 ? -23.059 40.777 33.496 1.00 35.62 291 PRO A CA 1
ATOM 2324 C C . PRO A 1 291 ? -24.343 41.558 33.195 1.00 35.62 291 PRO A C 1
ATOM 2326 O O . PRO A 1 291 ? -24.359 42.520 32.431 1.00 35.62 291 PRO A O 1
ATOM 2329 N N . ASN A 1 292 ? -25.432 41.152 33.845 1.00 37.59 292 ASN A N 1
ATOM 2330 C CA . ASN A 1 292 ? -26.569 42.025 34.104 1.00 37.59 292 ASN A CA 1
ATOM 2331 C C . ASN A 1 292 ? -26.170 43.040 35.184 1.00 37.59 292 ASN A C 1
ATOM 2333 O O . ASN A 1 292 ? -26.365 42.773 36.365 1.00 37.59 292 ASN A O 1
ATOM 2337 N N . SER A 1 293 ? -25.645 44.203 34.791 1.00 33.22 293 SER A N 1
ATOM 2338 C CA . SER A 1 293 ? -25.863 45.456 35.535 1.00 33.22 293 SER A CA 1
ATOM 2339 C C . SER A 1 293 ? -25.361 46.681 34.761 1.00 33.22 293 SER A C 1
ATOM 2341 O O . SER A 1 293 ? -24.222 47.105 34.933 1.00 33.22 293 SER A O 1
ATOM 2343 N N . VAL A 1 294 ? -26.242 47.313 33.982 1.00 33.50 294 VAL A N 1
ATOM 2344 C CA . VAL A 1 294 ? -26.259 48.782 33.864 1.00 33.50 294 VAL A CA 1
ATOM 2345 C C . VAL A 1 294 ? -27.718 49.243 33.926 1.00 33.50 294 VAL A C 1
ATOM 2347 O O . VAL A 1 294 ? -28.399 49.387 32.919 1.00 33.50 294 VAL A O 1
ATOM 2350 N N . ALA A 1 295 ? -28.201 49.460 35.145 1.00 34.34 295 ALA A N 1
ATOM 2351 C CA . ALA A 1 295 ? -29.185 50.492 35.466 1.00 34.34 295 ALA A CA 1
ATOM 2352 C C . ALA A 1 295 ? -28.397 51.483 36.344 1.00 34.34 295 ALA A C 1
ATOM 2354 O O . ALA A 1 295 ? -27.643 51.045 37.203 1.00 34.34 295 ALA A O 1
ATOM 2355 N N . THR A 1 296 ? -28.406 52.806 36.213 1.00 32.12 296 THR A N 1
ATOM 2356 C CA . THR A 1 296 ? -29.370 53.759 35.658 1.00 32.12 296 THR A CA 1
ATOM 2357 C C . THR A 1 296 ? -28.653 55.116 35.678 1.00 32.12 296 THR A C 1
ATOM 2359 O O . THR A 1 296 ? -28.054 55.443 36.698 1.00 32.12 296 THR A O 1
ATOM 2362 N N . SER A 1 297 ? -28.717 55.922 34.615 1.00 27.86 297 SER A N 1
ATOM 2363 C CA . SER A 1 297 ? -28.496 57.381 34.682 1.00 27.86 297 SER A CA 1
ATOM 2364 C C . SER A 1 297 ? -28.845 58.022 33.333 1.00 27.86 297 SER A C 1
ATOM 2366 O O . SER A 1 297 ? -27.973 58.437 32.573 1.00 27.86 297 SER A O 1
ATOM 2368 N N . ALA A 1 298 ? -30.138 58.119 33.033 1.00 31.06 298 ALA A N 1
ATOM 2369 C CA . ALA A 1 298 ? -30.640 59.065 32.045 1.00 31.06 298 ALA A CA 1
ATOM 2370 C C . ALA A 1 298 ? -31.585 60.022 32.778 1.00 31.06 298 ALA A C 1
ATOM 2372 O O . ALA A 1 298 ? -32.681 59.640 33.185 1.00 31.06 298 ALA A O 1
ATOM 2373 N N . LYS A 1 299 ? -31.118 61.254 33.012 1.00 31.06 299 LYS A N 1
ATOM 2374 C CA . LYS A 1 299 ? -31.978 62.372 33.415 1.00 31.06 299 LYS A CA 1
ATOM 2375 C C . LYS A 1 299 ? -32.964 62.663 32.271 1.00 31.06 299 LYS A C 1
ATOM 2377 O O . LYS A 1 299 ? -32.541 62.647 31.115 1.00 31.06 299 LYS A O 1
ATOM 2382 N N . PRO A 1 300 ? -34.238 62.960 32.563 1.00 33.06 300 PRO A N 1
ATOM 2383 C CA . PRO A 1 300 ? -35.211 63.312 31.541 1.00 33.06 300 PRO A CA 1
ATOM 2384 C C . PRO A 1 300 ? -34.978 64.754 31.075 1.00 33.06 300 PRO A C 1
ATOM 2386 O O . PRO A 1 300 ? -34.940 65.679 31.887 1.00 33.06 300 PRO A O 1
ATOM 2389 N N . TYR A 1 301 ? -34.837 64.948 29.763 1.00 33.22 301 TYR A N 1
ATOM 2390 C CA . TYR A 1 301 ? -35.045 66.257 29.153 1.00 33.22 301 TYR A CA 1
ATOM 2391 C C . TYR A 1 301 ? -36.546 66.544 29.142 1.00 33.22 301 TYR A C 1
ATOM 2393 O O . TYR A 1 301 ? -37.342 65.772 28.610 1.00 33.22 301 TYR A O 1
ATOM 2401 N N . ALA A 1 302 ? -36.909 67.650 29.783 1.00 36.22 302 ALA A N 1
ATOM 2402 C CA . ALA A 1 302 ? -38.239 68.220 29.768 1.00 36.22 302 ALA A CA 1
ATOM 2403 C C . ALA A 1 302 ? -38.628 68.654 28.349 1.00 36.22 302 ALA A C 1
ATOM 2405 O O . ALA A 1 302 ? -37.828 69.267 27.650 1.00 36.22 302 ALA A O 1
ATOM 2406 N N . ASN A 1 303 ? -39.879 68.391 27.980 1.00 30.59 303 ASN A N 1
ATOM 2407 C CA . ASN A 1 303 ? -40.667 69.254 27.108 1.00 30.59 303 ASN A CA 1
ATOM 2408 C C . ASN A 1 303 ? -42.127 69.140 27.559 1.00 30.59 303 ASN A C 1
ATOM 2410 O O . ASN A 1 303 ? -42.828 68.187 27.226 1.00 30.59 303 ASN A O 1
ATOM 2414 N N . HIS A 1 304 ? -42.558 70.113 28.363 1.00 32.41 304 HIS A N 1
ATOM 2415 C CA . HIS A 1 304 ? -43.961 70.487 28.458 1.00 32.41 304 HIS A CA 1
ATOM 2416 C C . HIS A 1 304 ? -44.239 71.460 27.311 1.00 32.41 304 HIS A C 1
ATOM 2418 O O . HIS A 1 304 ? -43.533 72.453 27.163 1.00 32.41 304 HIS A O 1
ATOM 2424 N N . CYS A 1 305 ? -45.263 71.174 26.511 1.00 36.78 305 CYS A N 1
ATOM 2425 C CA . CYS A 1 305 ? -45.893 72.180 25.668 1.00 36.78 305 CYS A CA 1
ATOM 2426 C C . CYS A 1 305 ? -46.587 73.218 26.558 1.00 36.78 305 CYS A C 1
ATOM 2428 O O . CYS A 1 305 ? -47.539 72.869 27.257 1.00 36.78 305 CYS A O 1
ATOM 2430 N N . HIS A 1 306 ? -46.106 74.459 26.513 1.00 32.66 306 HIS A N 1
ATOM 2431 C CA . HIS A 1 306 ? -46.894 75.675 26.295 1.00 32.66 306 HIS A CA 1
ATOM 2432 C C . HIS A 1 306 ? -45.964 76.836 25.945 1.00 32.66 306 HIS A C 1
ATOM 2434 O O . HIS A 1 306 ? -44.903 76.950 26.596 1.00 32.66 306 HIS A O 1
#